Protein AF-A0A936KJ93-F1 (afdb_monomer)

Sequence (185 aa):
MNHRLAGTGRKRCAAARDWCAGGALAALLAIAGAGPALAAALDDKARESGCIGKPEVSNGMYRCQTKSGTAFFNVPGTVPVAPSARSNGKAAASTPTPAGFPRIDTATQKGRDDVRRKVLGDELASEEKLLVEARAAYADGAPSPLPEERADAEKYRQRIARLRQAVGLHEKNVEALKKEIASIR

Mean predicted aligned error: 20.03 Å

Solvent-accessible surface area (backbone atoms only — not comparable to full-atom values): 11946 Å² total; per-residue (Å²): 133,91,86,87,85,87,84,85,80,90,79,88,89,74,88,82,84,90,88,84,88,85,86,83,89,78,94,72,93,73,82,80,72,91,76,70,74,71,65,55,50,50,58,54,51,37,54,76,65,46,36,79,53,83,68,40,60,50,96,69,29,36,33,29,48,32,97,90,44,82,44,76,52,84,50,92,97,60,79,54,74,57,90,70,79,88,71,82,93,67,82,85,71,77,78,75,75,63,95,83,63,86,78,82,53,72,66,62,52,44,54,51,42,52,50,51,45,49,53,49,47,56,50,37,57,50,36,51,50,53,29,52,52,32,44,60,65,24,42,92,79,65,54,81,73,51,84,82,28,70,86,31,68,65,60,40,52,52,50,53,53,50,34,53,49,48,29,58,48,30,52,51,49,40,53,49,45,54,51,55,52,70,67,63,115

Foldseek 3Di:
DDDDDDDDDDDDDDDDDDDDDDDDDDDDDDPPDDDDPPVVQQVVVCVVQQAPDRWADDPQWTWGAHPVGIDTHDGPPDGRDHPDPDDDDDPDDPDDDPPPDDDDDPVVLVVVLVVVLVVLVVVLVVLVVQLVVLCVCCVVVDDDDDPVCVVPVVVVVVSSVVSVVSNVVSVVSNVVSVVVSVPRD

Secondary structure (DSSP, 8-state):
------------------------------------HHHHHHHHHHHHTT-SS--EEETTEEEEEETTEEEEE--TT---------------PPPPPPTTSPPPPHHHHHHHHHHHHHHHHHHHHHHHHHHHHHHHHHGGG-PPPPGGGTT-HHHHHHHHHHHHHHHHHHHHHHHHHHHHHHH--

Radius of gyration: 33.07 Å; Cα contacts (8 Å, |Δi|>4): 107; chains: 1; bounding box: 89×63×73 Å

Nearest PDB structures (foldseek):
  7tk0-assembly1_8  TM=5.878E-01  e=6.527E+00  Saccharomyces cerevisiae
  6qpq-assembly2_C  TM=4.428E-01  e=3.067E+00  Thermochaetoides thermophila DSM 1495
  6yvd-assembly1_D  TM=4.385E-01  e=3.478E+00  Saccharomyces cerevisiae S288C
  7tk3-assembly1_0  TM=5.652E-01  e=9.521E+00  Saccharomyces cerevisiae

Structure (mmCIF, N/CA/C/O backbone):
data_AF-A0A936KJ93-F1
#
_entry.id   AF-A0A936KJ93-F1
#
loop_
_atom_site.group_PDB
_atom_site.id
_atom_site.type_symbol
_atom_site.label_atom_id
_atom_site.label_alt_id
_atom_site.label_comp_id
_atom_site.label_asym_id
_atom_site.label_entity_id
_atom_site.label_seq_id
_atom_site.pdbx_PDB_ins_code
_atom_site.Cartn_x
_atom_site.Cartn_y
_atom_site.Cartn_z
_atom_site.occupancy
_atom_site.B_iso_or_equiv
_atom_site.auth_seq_id
_atom_site.auth_comp_id
_atom_site.auth_asym_id
_atom_site.auth_atom_id
_atom_site.pdbx_PDB_model_num
ATOM 1 N N . MET A 1 1 ? 64.758 51.765 17.745 1.00 40.53 1 MET A N 1
ATOM 2 C CA . MET A 1 1 ? 64.280 51.044 18.941 1.00 40.53 1 MET A CA 1
ATOM 3 C C . MET A 1 1 ? 62.857 50.549 18.695 1.00 40.53 1 MET A C 1
ATOM 5 O O . MET A 1 1 ? 62.040 51.380 18.341 1.00 40.53 1 MET A O 1
ATOM 9 N N . ASN A 1 2 ? 62.633 49.234 18.850 1.00 37.28 2 ASN A N 1
ATOM 10 C CA . ASN A 1 2 ? 61.455 48.514 19.394 1.00 37.28 2 ASN A CA 1
ATOM 11 C C . ASN A 1 2 ? 60.024 48.950 18.992 1.00 37.28 2 ASN A C 1
ATOM 13 O O . ASN A 1 2 ? 59.697 50.118 19.088 1.00 37.28 2 ASN A O 1
ATOM 17 N N . HIS A 1 3 ? 59.020 48.101 18.740 1.00 31.20 3 HIS A N 1
ATOM 18 C CA . HIS A 1 3 ? 58.834 46.658 18.500 1.00 31.20 3 HIS A CA 1
ATOM 19 C C . HIS A 1 3 ? 57.308 46.433 18.283 1.00 31.20 3 HIS A C 1
ATOM 21 O O . HIS A 1 3 ? 56.511 47.222 18.782 1.00 31.20 3 HIS A O 1
ATOM 27 N N . ARG A 1 4 ? 56.949 45.267 17.708 1.00 42.06 4 ARG A N 1
ATOM 28 C CA . ARG A 1 4 ? 55.656 44.514 17.714 1.00 42.06 4 ARG A CA 1
ATOM 29 C C . ARG A 1 4 ? 54.837 44.594 16.416 1.00 42.06 4 ARG A C 1
ATOM 31 O O . ARG A 1 4 ? 54.239 45.614 16.119 1.00 42.06 4 A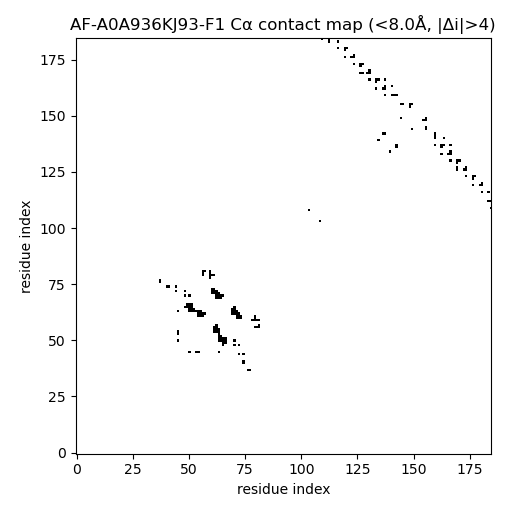RG A O 1
ATOM 38 N N . LEU A 1 5 ? 54.937 43.604 15.522 1.00 40.56 5 LEU A N 1
ATOM 39 C CA . LEU A 1 5 ? 54.487 42.187 15.558 1.00 40.56 5 LEU A CA 1
ATOM 40 C C . LEU A 1 5 ? 53.013 42.018 15.155 1.00 40.56 5 LEU A C 1
ATOM 42 O O . LEU A 1 5 ? 52.113 42.009 15.989 1.00 40.56 5 LEU A O 1
ATOM 46 N N . ALA A 1 6 ? 52.830 41.813 13.849 1.00 41.72 6 ALA A N 1
ATOM 47 C CA . ALA A 1 6 ? 51.727 41.076 13.247 1.00 41.72 6 ALA A CA 1
ATOM 48 C C . ALA A 1 6 ? 51.981 39.562 13.383 1.00 41.72 6 ALA A C 1
ATOM 50 O O . ALA A 1 6 ? 53.131 39.121 13.354 1.00 41.72 6 ALA A O 1
ATOM 51 N N . GLY A 1 7 ? 50.921 38.762 13.503 1.00 37.12 7 GLY A N 1
ATOM 52 C CA . GLY A 1 7 ? 51.048 37.312 13.650 1.00 37.12 7 GLY A CA 1
ATOM 53 C C . GLY A 1 7 ? 49.748 36.557 13.403 1.00 37.12 7 GLY A C 1
ATOM 54 O O . GLY A 1 7 ? 49.155 36.008 14.322 1.00 37.12 7 GLY A O 1
ATOM 55 N N . THR A 1 8 ? 49.312 36.514 12.146 1.00 40.69 8 THR A N 1
ATOM 56 C CA . THR A 1 8 ? 48.452 35.453 11.602 1.00 40.69 8 THR A CA 1
ATOM 57 C C . THR A 1 8 ? 49.278 34.182 11.391 1.00 40.69 8 THR A C 1
ATOM 59 O O . THR A 1 8 ? 50.370 34.276 10.835 1.00 40.69 8 THR A O 1
ATOM 62 N N . GLY A 1 9 ? 48.755 32.989 11.697 1.00 37.41 9 GLY A N 1
ATOM 63 C CA . GLY A 1 9 ? 49.374 31.766 11.168 1.00 37.41 9 GLY A CA 1
ATOM 64 C C . GLY A 1 9 ? 49.005 30.456 11.852 1.00 37.41 9 GLY A C 1
ATOM 65 O O . GLY A 1 9 ? 49.639 30.044 12.812 1.00 37.41 9 GLY A O 1
ATOM 66 N N . ARG A 1 10 ? 48.034 29.749 11.266 1.00 44.41 10 ARG A N 1
ATOM 67 C CA . ARG A 1 10 ? 47.863 28.291 11.387 1.00 44.41 10 ARG A CA 1
ATOM 68 C C . ARG A 1 10 ? 49.152 27.553 10.996 1.00 44.41 10 ARG A C 1
ATOM 70 O O . ARG A 1 10 ? 49.736 27.921 9.982 1.00 44.41 10 ARG A O 1
ATOM 77 N N . LYS A 1 11 ? 49.469 26.447 11.684 1.00 39.44 11 LYS A N 1
ATOM 78 C CA . LYS A 1 11 ? 50.037 25.169 11.168 1.00 39.44 11 LYS A CA 1
ATOM 79 C C . LYS A 1 11 ? 50.215 24.227 12.373 1.00 39.44 11 LYS A C 1
ATOM 81 O O . LYS A 1 11 ? 50.854 24.591 13.344 1.00 39.44 11 LYS A O 1
ATOM 86 N N . ARG A 1 12 ? 49.432 23.146 12.463 1.00 41.03 12 ARG A N 1
ATOM 87 C CA . ARG A 1 12 ? 49.813 21.783 12.036 1.00 41.03 12 ARG A CA 1
ATOM 88 C C . ARG A 1 12 ? 51.148 21.338 12.648 1.00 41.03 12 ARG A C 1
ATOM 90 O O . ARG A 1 12 ? 52.188 21.602 12.059 1.00 41.03 12 ARG A O 1
ATOM 97 N N . CYS A 1 13 ? 51.088 20.599 13.755 1.00 36.19 13 CYS A N 1
ATOM 98 C CA . CYS A 1 13 ? 52.173 19.710 14.163 1.00 36.19 13 CYS A CA 1
ATOM 99 C C . CYS A 1 13 ? 51.824 18.290 13.713 1.00 36.19 13 CYS A C 1
ATOM 101 O O . CYS A 1 13 ? 50.832 17.711 14.149 1.00 36.19 13 CYS A O 1
ATOM 103 N N . ALA A 1 14 ? 52.637 17.779 12.799 1.00 39.94 14 ALA A N 1
ATOM 104 C CA . ALA A 1 14 ? 52.762 16.377 12.451 1.00 39.94 14 ALA A CA 1
ATOM 105 C C . ALA A 1 14 ? 54.181 15.941 12.833 1.00 39.94 14 ALA A C 1
ATOM 107 O O . ALA A 1 14 ? 55.096 16.743 12.653 1.00 39.94 14 ALA A O 1
ATOM 108 N N . ALA A 1 15 ? 54.321 14.669 13.236 1.00 40.50 15 ALA A N 1
ATOM 109 C CA . ALA A 1 15 ? 55.573 13.899 13.309 1.00 40.50 15 ALA A CA 1
ATOM 110 C C . ALA A 1 15 ? 56.592 14.388 14.373 1.00 40.50 15 ALA A C 1
ATOM 112 O O . ALA A 1 15 ? 56.688 15.570 14.652 1.00 40.50 15 ALA A O 1
ATOM 113 N N . ALA A 1 16 ? 57.439 13.588 15.011 1.00 41.28 16 ALA A N 1
ATOM 114 C CA . ALA A 1 16 ? 57.683 12.154 15.078 1.00 41.28 16 ALA A CA 1
ATOM 115 C C . ALA A 1 16 ? 58.859 11.955 16.072 1.00 41.28 16 ALA A C 1
ATOM 117 O O . ALA A 1 16 ? 59.729 12.817 16.140 1.00 41.28 16 ALA A O 1
ATOM 118 N N . ARG A 1 17 ? 58.911 10.775 16.710 1.00 46.91 17 ARG A N 1
ATOM 119 C CA . ARG A 1 17 ? 60.116 9.982 17.054 1.00 46.91 17 ARG A CA 1
ATOM 120 C C . ARG A 1 17 ? 60.990 10.305 18.285 1.00 46.91 17 ARG A C 1
ATOM 122 O O . ARG A 1 17 ? 61.649 11.329 18.371 1.00 46.91 17 ARG A O 1
ATOM 129 N N . ASP A 1 18 ? 61.050 9.257 19.116 1.00 38.03 18 ASP A N 1
ATOM 130 C CA . ASP A 1 18 ? 62.227 8.568 19.671 1.00 38.03 18 ASP A CA 1
ATOM 131 C C . ASP A 1 18 ? 63.101 9.251 20.739 1.00 38.03 18 ASP A C 1
ATOM 133 O 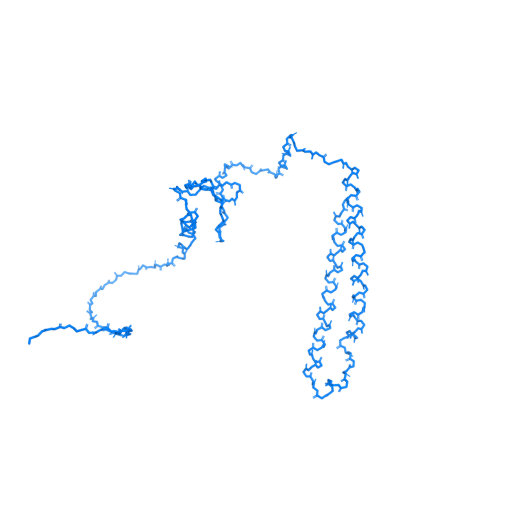O . ASP A 1 18 ? 63.952 10.081 20.436 1.00 38.03 18 ASP A O 1
ATOM 137 N N . TRP A 1 19 ? 63.025 8.718 21.971 1.00 35.31 19 TRP A N 1
ATOM 138 C CA . TRP A 1 19 ? 64.216 8.462 22.790 1.00 35.31 19 TRP A CA 1
ATOM 139 C C . TRP A 1 19 ? 64.045 7.275 23.750 1.00 35.31 19 TRP A C 1
ATOM 141 O O . TRP A 1 19 ? 62.937 6.881 24.106 1.00 35.31 19 TRP A O 1
ATOM 151 N N . CYS A 1 20 ? 65.183 6.659 24.062 1.00 34.75 20 CYS A N 1
ATOM 152 C CA . CYS A 1 20 ? 65.362 5.261 24.437 1.00 34.75 20 CYS A CA 1
ATOM 153 C C . CYS A 1 20 ? 65.232 4.939 25.938 1.00 34.75 20 CYS A C 1
ATOM 155 O O . CYS A 1 20 ? 65.452 5.786 26.795 1.00 34.75 20 CYS A O 1
ATOM 157 N N . ALA A 1 21 ? 65.113 3.623 26.165 1.00 38.66 21 ALA A N 1
ATOM 158 C CA . ALA A 1 21 ? 65.728 2.821 27.231 1.00 38.66 21 ALA A CA 1
ATOM 159 C C . ALA A 1 21 ? 64.982 2.628 28.567 1.00 38.66 21 ALA A C 1
ATOM 161 O O . ALA A 1 21 ? 64.875 3.529 29.388 1.00 38.66 21 ALA A O 1
ATOM 162 N N . GLY A 1 22 ? 64.660 1.353 28.835 1.00 32.09 22 GLY A N 1
ATOM 163 C CA . GLY A 1 22 ? 64.897 0.749 30.149 1.00 32.09 22 GLY A CA 1
ATOM 164 C C . GLY A 1 22 ? 63.705 0.066 30.827 1.00 32.09 22 GLY A C 1
ATOM 165 O O . GLY A 1 22 ? 62.956 0.717 31.537 1.00 32.09 22 GLY A O 1
ATOM 166 N N . GLY A 1 23 ? 63.644 -1.268 30.735 1.00 32.97 23 GLY A N 1
ATOM 167 C CA . GLY A 1 23 ? 63.361 -2.102 31.914 1.00 32.97 23 GLY A CA 1
ATOM 168 C C . GLY A 1 23 ? 61.935 -2.620 32.166 1.00 32.97 23 GLY A C 1
ATOM 169 O O . GLY A 1 23 ? 61.064 -1.889 32.606 1.00 32.97 23 GLY A O 1
ATOM 170 N N . ALA A 1 24 ? 61.818 -3.949 32.047 1.00 38.53 24 ALA A N 1
ATOM 171 C CA . ALA A 1 24 ? 61.080 -4.884 32.913 1.00 38.53 24 ALA A CA 1
ATOM 172 C C . ALA A 1 24 ? 59.528 -4.946 32.922 1.00 38.53 24 ALA A C 1
ATOM 174 O O . ALA A 1 24 ? 58.825 -4.044 33.352 1.00 38.53 24 ALA A O 1
ATOM 175 N N . LEU A 1 25 ? 59.057 -6.138 32.518 1.00 43.56 25 LEU A N 1
ATOM 176 C CA . LEU A 1 25 ? 57.851 -6.896 32.895 1.00 43.56 25 LEU A CA 1
ATOM 177 C C . LEU A 1 25 ? 56.688 -6.175 33.610 1.00 43.56 25 LEU A C 1
ATOM 179 O O . LEU A 1 25 ? 56.768 -5.899 34.801 1.00 43.56 25 LEU A O 1
ATOM 183 N N . ALA A 1 26 ? 55.521 -6.165 32.956 1.00 42.34 26 ALA A N 1
ATOM 184 C CA . ALA A 1 26 ? 54.287 -6.740 33.511 1.00 42.34 26 ALA A CA 1
ATOM 185 C C . ALA A 1 26 ? 53.232 -6.885 32.403 1.00 42.34 26 ALA A C 1
ATOM 187 O O . ALA A 1 26 ? 52.787 -5.904 31.810 1.00 42.34 26 ALA A O 1
ATOM 188 N N . ALA A 1 27 ? 52.819 -8.122 32.127 1.00 47.12 27 ALA A N 1
ATOM 189 C CA . ALA A 1 27 ? 51.621 -8.396 31.352 1.00 47.12 27 ALA A CA 1
ATOM 190 C C . ALA A 1 27 ? 50.393 -8.076 32.215 1.00 47.12 27 ALA A C 1
ATOM 192 O O . ALA A 1 27 ? 50.153 -8.739 33.221 1.00 47.12 27 ALA A O 1
ATOM 193 N N . LEU A 1 28 ? 49.609 -7.081 31.807 1.00 43.50 28 LEU A N 1
ATOM 194 C CA . LEU A 1 28 ? 48.248 -6.861 32.285 1.00 43.50 28 LEU A CA 1
ATOM 195 C C . LEU A 1 28 ? 47.378 -6.541 31.070 1.00 43.50 28 LEU A C 1
ATOM 197 O O . LEU A 1 28 ? 47.513 -5.494 30.439 1.00 43.50 28 LEU A O 1
ATOM 201 N N . LEU A 1 29 ? 46.504 -7.493 30.734 1.00 50.53 29 LEU A N 1
ATOM 202 C CA . LEU A 1 29 ? 45.365 -7.283 29.850 1.00 50.53 29 LEU A CA 1
ATOM 203 C C . LEU A 1 29 ? 44.556 -6.088 30.372 1.00 50.53 29 LEU A C 1
ATOM 205 O O . LEU A 1 29 ? 43.900 -6.191 31.406 1.00 50.53 29 LEU A O 1
ATOM 209 N N . ALA A 1 30 ? 44.541 -4.990 29.624 1.00 43.62 30 ALA A N 1
ATOM 210 C CA . ALA A 1 30 ? 43.512 -3.971 29.748 1.00 43.62 30 ALA A CA 1
ATOM 211 C C . ALA A 1 30 ? 42.617 -4.056 28.510 1.00 43.62 30 ALA A C 1
ATOM 213 O O . ALA A 1 30 ? 42.884 -3.450 27.473 1.00 43.62 30 ALA A O 1
ATOM 214 N N . ILE A 1 31 ? 41.546 -4.843 28.626 1.00 48.59 31 ILE A N 1
ATOM 215 C CA . ILE A 1 31 ? 40.361 -4.687 27.784 1.00 48.59 31 ILE A CA 1
ATOM 216 C C . ILE A 1 31 ? 39.803 -3.307 28.141 1.00 48.59 31 ILE A C 1
ATOM 218 O O . ILE A 1 31 ? 39.153 -3.143 29.173 1.00 48.59 31 ILE A O 1
ATOM 222 N N . ALA A 1 32 ? 40.118 -2.292 27.336 1.00 48.31 32 ALA A N 1
ATOM 223 C CA . ALA A 1 32 ? 39.484 -0.989 27.451 1.00 48.31 32 ALA A CA 1
ATOM 224 C C . ALA A 1 32 ? 38.017 -1.152 27.039 1.00 48.31 32 ALA A C 1
ATOM 226 O O . ALA A 1 32 ? 37.681 -1.222 25.856 1.00 48.31 32 ALA A O 1
ATOM 227 N N . GLY A 1 33 ? 37.163 -1.301 28.050 1.00 41.81 33 GLY A N 1
ATOM 228 C CA . GLY A 1 33 ? 35.722 -1.350 27.900 1.00 41.81 33 GLY A CA 1
ATOM 229 C C . GLY A 1 33 ? 35.197 -0.113 27.178 1.00 41.81 33 GLY A C 1
ATOM 230 O O . GLY A 1 33 ? 35.616 1.017 27.428 1.00 41.81 33 GLY A O 1
ATOM 231 N N . ALA A 1 34 ? 34.245 -0.344 26.282 1.00 52.62 34 ALA A N 1
ATOM 232 C CA . ALA A 1 34 ? 33.367 0.692 25.778 1.00 52.62 34 ALA A CA 1
ATOM 233 C C . ALA A 1 34 ? 32.456 1.189 26.919 1.00 52.62 34 ALA A C 1
ATOM 235 O O . ALA A 1 34 ? 31.737 0.400 27.528 1.00 52.62 34 ALA A O 1
ATOM 236 N N . GLY A 1 35 ? 32.470 2.498 27.180 1.00 51.06 35 GLY A N 1
ATOM 237 C CA . GLY A 1 35 ? 31.506 3.192 28.046 1.00 51.06 35 GLY A CA 1
ATOM 238 C C . GLY A 1 35 ? 32.162 4.313 28.853 1.00 51.06 35 GLY A C 1
ATOM 239 O O . GLY A 1 35 ? 32.920 4.020 29.774 1.00 51.06 35 GLY A O 1
ATOM 240 N N . PRO A 1 36 ? 31.894 5.592 28.511 1.00 49.00 36 PRO A N 1
ATOM 241 C CA . PRO A 1 36 ? 30.784 6.284 29.175 1.00 49.00 36 PRO A CA 1
ATOM 242 C C . PRO A 1 36 ? 30.073 7.324 28.276 1.00 49.00 36 PRO A C 1
ATOM 244 O O . PRO A 1 36 ? 29.822 8.447 28.700 1.00 49.00 36 PRO A O 1
ATOM 247 N N . ALA A 1 37 ? 29.737 7.000 27.024 1.00 51.81 37 ALA A N 1
ATOM 248 C CA . ALA A 1 37 ? 29.070 7.974 26.143 1.00 51.81 37 ALA A CA 1
ATOM 249 C C . ALA A 1 37 ? 27.608 8.289 26.544 1.00 51.81 37 ALA A C 1
ATOM 251 O O . ALA A 1 37 ? 27.087 9.343 26.196 1.00 51.81 37 ALA A O 1
ATOM 252 N N . LEU A 1 38 ? 26.940 7.402 27.291 1.00 54.00 38 LEU A N 1
ATOM 253 C CA . LEU A 1 38 ? 25.513 7.547 27.624 1.00 54.00 38 LEU A CA 1
ATOM 254 C C . LEU A 1 38 ? 25.230 8.381 28.885 1.00 54.00 38 LEU A C 1
ATOM 256 O O . LEU A 1 38 ? 24.171 8.993 28.966 1.00 54.00 38 LEU A O 1
ATOM 260 N N . ALA A 1 39 ? 26.150 8.441 29.856 1.00 52.72 39 ALA A N 1
ATOM 261 C CA . ALA A 1 39 ? 25.939 9.224 31.080 1.00 52.72 39 ALA A CA 1
ATOM 262 C C . ALA A 1 39 ? 26.128 10.732 30.839 1.00 52.72 39 ALA A C 1
ATOM 264 O O . ALA A 1 39 ? 25.311 11.530 31.290 1.00 52.72 39 ALA A O 1
ATOM 265 N N . ALA A 1 40 ? 27.141 11.113 30.051 1.00 60.28 40 ALA A N 1
ATOM 266 C CA . ALA A 1 40 ? 27.412 12.512 29.711 1.00 60.28 40 ALA A CA 1
ATOM 267 C C . ALA A 1 40 ? 26.250 13.176 28.944 1.00 60.28 40 ALA A C 1
ATOM 269 O O . ALA A 1 40 ? 25.933 14.340 29.176 1.00 60.28 40 ALA A O 1
ATOM 270 N N . ALA A 1 41 ? 25.545 12.411 28.102 1.00 70.75 41 ALA A N 1
ATOM 271 C CA . ALA A 1 41 ? 24.437 12.918 27.293 1.00 70.75 41 ALA A CA 1
ATOM 272 C C . ALA A 1 41 ? 23.248 13.444 2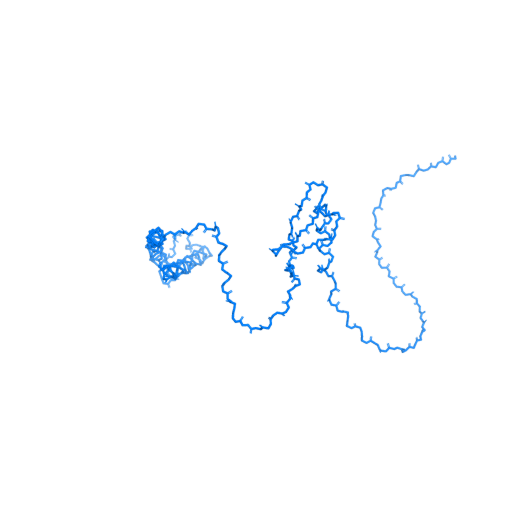8.123 1.00 70.75 41 ALA A C 1
ATOM 274 O O . ALA A 1 41 ? 22.546 14.354 27.678 1.00 70.75 41 ALA A O 1
ATOM 275 N N . LEU A 1 42 ? 23.016 12.898 29.324 1.00 76.75 42 LEU A N 1
ATOM 276 C CA . LEU A 1 42 ? 21.939 13.349 30.207 1.00 76.75 42 LEU A CA 1
ATOM 277 C C . LEU A 1 42 ? 22.273 14.684 30.877 1.00 76.75 42 LEU A C 1
ATOM 279 O O . LEU A 1 42 ? 21.438 15.589 30.890 1.00 76.75 42 LEU A O 1
ATOM 283 N N . ASP A 1 43 ? 23.487 14.812 31.412 1.00 76.75 43 ASP A N 1
ATOM 284 C CA . ASP A 1 43 ? 23.944 16.038 32.068 1.00 76.75 43 ASP A CA 1
ATOM 285 C C . ASP A 1 43 ? 24.034 17.210 31.076 1.00 76.75 43 ASP A C 1
ATOM 287 O O . ASP A 1 43 ? 23.621 18.329 31.397 1.00 76.75 43 ASP A O 1
ATOM 291 N N . ASP A 1 44 ? 24.495 16.954 29.848 1.00 81.06 44 ASP A N 1
ATOM 292 C CA . ASP A 1 44 ? 24.557 17.966 28.789 1.00 81.06 44 ASP A CA 1
ATOM 293 C C . ASP A 1 44 ? 23.156 18.446 28.381 1.00 81.06 44 ASP A C 1
ATOM 295 O O . ASP A 1 44 ? 22.906 19.654 28.302 1.00 81.06 44 ASP A O 1
ATOM 299 N N . LYS A 1 45 ? 22.199 17.522 28.213 1.00 80.88 45 LYS A N 1
ATOM 300 C CA . LYS A 1 45 ? 20.810 17.884 27.895 1.00 80.88 45 LYS A CA 1
ATOM 301 C C . LYS A 1 45 ? 20.085 18.581 29.039 1.00 80.88 45 LYS A C 1
ATOM 303 O O . LYS A 1 45 ? 19.270 19.471 28.785 1.00 80.88 45 LYS A O 1
ATOM 308 N N . ALA A 1 46 ? 20.404 18.248 30.286 1.00 82.25 46 ALA A N 1
ATOM 309 C CA . ALA A 1 46 ? 19.867 18.949 31.446 1.00 82.25 46 ALA A CA 1
ATOM 310 C C . ALA A 1 46 ? 20.344 20.414 31.495 1.00 82.25 46 ALA A C 1
ATOM 312 O O . ALA A 1 46 ? 19.558 21.319 31.775 1.00 82.25 46 ALA A O 1
ATOM 313 N N . ARG A 1 47 ? 21.615 20.674 31.167 1.00 80.88 47 ARG A N 1
ATOM 314 C CA . ARG A 1 47 ? 22.163 22.040 31.105 1.00 80.88 47 ARG A CA 1
ATOM 315 C C . ARG A 1 47 ? 21.550 22.868 29.981 1.00 80.88 47 ARG A C 1
ATOM 317 O O . ARG A 1 47 ? 21.173 24.010 30.223 1.00 80.88 47 ARG A O 1
ATOM 324 N N . GLU A 1 48 ? 21.407 22.292 28.787 1.00 82.19 48 GLU A N 1
ATOM 325 C CA . GLU A 1 48 ? 20.730 22.940 27.652 1.00 82.19 48 GLU A CA 1
ATOM 326 C C . GLU A 1 48 ? 19.270 23.278 27.987 1.00 82.19 48 GLU A C 1
ATOM 328 O O . GLU A 1 48 ? 18.785 24.359 27.664 1.00 82.19 48 GLU A O 1
ATOM 333 N N . SER A 1 49 ? 18.600 22.392 28.729 1.00 77.88 49 SER A N 1
ATOM 334 C CA . SER A 1 49 ? 17.229 22.596 29.211 1.00 77.88 49 SER A CA 1
ATOM 335 C C . SER A 1 49 ? 17.127 23.596 30.375 1.00 77.88 49 SER A C 1
ATOM 337 O O . SER A 1 49 ? 16.031 23.849 30.872 1.00 77.88 49 SER A O 1
ATOM 339 N N . GLY A 1 50 ? 18.244 24.172 30.838 1.00 84.12 50 GLY A N 1
ATOM 340 C CA . GLY A 1 50 ? 18.263 25.163 31.915 1.00 84.12 50 GLY A CA 1
ATOM 341 C C . GLY A 1 50 ? 17.939 24.593 33.300 1.00 84.12 50 GLY A C 1
ATOM 342 O O . GLY A 1 50 ? 17.446 25.325 34.165 1.00 84.12 50 GLY A O 1
ATOM 343 N N . CYS A 1 51 ? 18.187 23.297 33.515 1.00 87.75 51 CYS A N 1
ATOM 344 C CA . CYS A 1 51 ? 17.943 22.635 34.791 1.00 87.75 51 CYS A CA 1
ATOM 345 C C . CYS A 1 51 ? 18.852 23.204 35.896 1.00 87.75 51 CYS A C 1
ATOM 347 O O . CYS A 1 51 ? 20.070 23.273 35.747 1.00 87.75 51 CYS A O 1
ATOM 349 N N . ILE A 1 52 ? 18.262 23.572 37.035 1.00 84.81 52 ILE A N 1
ATOM 350 C CA . ILE A 1 52 ? 18.974 24.049 38.237 1.00 84.81 52 ILE A CA 1
ATOM 351 C C . ILE A 1 52 ? 19.436 22.867 39.110 1.00 84.81 52 ILE A C 1
ATOM 353 O O . ILE A 1 52 ? 20.370 22.993 39.897 1.00 84.81 52 ILE A O 1
ATOM 357 N N . GLY A 1 53 ? 18.794 21.707 38.963 1.00 81.69 53 GLY A N 1
ATOM 358 C CA . GLY A 1 53 ? 19.087 20.491 39.719 1.00 81.69 53 GLY A CA 1
ATOM 359 C C . GLY A 1 53 ? 19.200 19.257 38.829 1.00 81.69 53 GLY A C 1
ATOM 360 O O . GLY A 1 53 ? 18.983 19.321 37.618 1.00 81.69 53 GLY A O 1
ATOM 361 N N . LYS A 1 54 ? 19.528 18.120 39.451 1.00 83.88 54 LYS A N 1
ATOM 362 C CA . LYS A 1 54 ? 19.617 16.829 38.759 1.00 83.88 54 LYS A CA 1
ATOM 363 C C . LYS A 1 54 ? 18.246 16.442 38.178 1.00 83.88 54 LYS A C 1
ATOM 365 O O . LYS A 1 54 ? 17.254 16.552 38.900 1.00 83.88 54 LYS A O 1
ATOM 370 N N . PRO A 1 55 ? 18.175 16.000 36.910 1.00 85.06 55 PRO A N 1
ATOM 371 C CA . PRO A 1 55 ? 16.923 15.566 36.306 1.00 85.06 55 PRO A CA 1
ATOM 372 C C . PRO A 1 55 ? 16.417 14.265 36.947 1.00 85.06 55 PRO A C 1
ATOM 374 O O . PRO A 1 55 ? 17.184 13.328 37.163 1.00 85.06 55 PRO A O 1
ATOM 377 N N . GLU A 1 56 ? 15.117 14.204 37.221 1.00 86.44 56 GLU A N 1
ATOM 378 C CA . GLU A 1 56 ? 14.417 13.038 37.768 1.00 86.44 56 GLU A CA 1
ATOM 379 C C . GLU A 1 56 ? 13.551 12.383 36.687 1.00 86.44 56 GLU A C 1
ATOM 381 O O . GLU A 1 56 ? 13.035 13.054 35.798 1.00 86.44 56 GLU A O 1
ATOM 386 N N . VAL A 1 57 ? 13.361 11.067 36.751 1.00 86.69 57 VAL A N 1
ATOM 387 C CA . VAL A 1 57 ? 12.460 10.364 35.833 1.00 86.69 57 VAL A CA 1
ATOM 3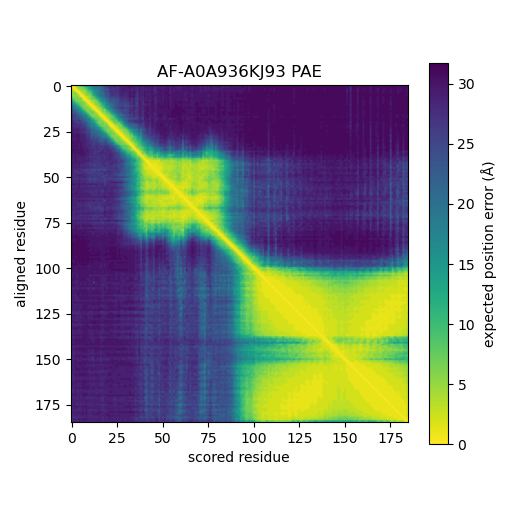88 C C . VAL A 1 57 ? 11.008 10.520 36.288 1.00 86.69 57 VAL A C 1
ATOM 390 O O . VAL A 1 57 ? 10.640 10.069 37.368 1.00 86.69 57 VAL A O 1
ATOM 393 N N . SER A 1 58 ? 10.156 11.089 35.436 1.00 82.25 58 SER A N 1
ATOM 394 C CA . SER A 1 58 ? 8.714 11.215 35.660 1.00 82.25 58 SER A CA 1
ATOM 395 C C . SER A 1 58 ? 7.955 10.791 34.404 1.00 82.25 58 SER A C 1
ATOM 397 O O . SER A 1 58 ? 8.180 11.334 33.327 1.00 82.25 58 SER A O 1
ATOM 399 N N . ASN A 1 59 ? 7.070 9.796 34.527 1.00 79.12 59 ASN A N 1
ATOM 400 C CA . ASN A 1 59 ? 6.257 9.264 33.422 1.00 79.12 59 ASN A CA 1
ATOM 401 C C . ASN A 1 59 ? 7.055 8.917 32.145 1.00 79.12 59 ASN A C 1
ATOM 403 O O . ASN A 1 59 ? 6.599 9.174 31.034 1.00 79.12 59 ASN A O 1
ATOM 407 N N . GLY A 1 60 ? 8.255 8.343 32.291 1.00 81.12 60 GLY A N 1
ATOM 408 C CA . GLY A 1 60 ? 9.089 7.948 31.146 1.00 81.12 60 GLY A CA 1
ATOM 409 C C . GLY A 1 60 ? 9.787 9.112 30.431 1.00 81.12 60 GLY A C 1
ATOM 410 O O . GLY A 1 60 ? 10.298 8.926 29.330 1.00 81.12 60 GLY A O 1
ATOM 411 N N . MET A 1 61 ? 9.842 10.290 31.057 1.00 82.94 61 MET A N 1
ATOM 412 C CA . MET A 1 61 ? 10.574 11.469 30.593 1.00 82.94 61 MET A CA 1
ATOM 413 C C . MET A 1 61 ? 11.463 12.019 31.713 1.00 82.94 61 MET A C 1
ATOM 415 O O . MET A 1 61 ? 11.142 11.853 32.891 1.00 82.94 61 MET A O 1
ATOM 419 N N . TYR A 1 62 ? 12.564 12.696 31.383 1.00 87.69 62 TYR A N 1
ATOM 420 C CA . TYR A 1 62 ? 13.317 13.435 32.396 1.00 87.69 62 TYR A CA 1
ATOM 421 C C . TYR A 1 62 ? 12.598 14.742 32.720 1.00 87.69 62 TYR A C 1
ATOM 423 O O . TYR A 1 62 ? 12.180 15.466 31.821 1.00 87.69 62 TYR A O 1
ATOM 431 N N . ARG A 1 63 ? 12.460 15.044 34.008 1.00 89.44 63 ARG A N 1
ATOM 432 C CA . ARG A 1 63 ? 11.857 16.254 34.559 1.00 89.44 63 ARG A CA 1
ATOM 433 C C . ARG A 1 63 ? 12.890 16.989 35.404 1.00 89.44 63 ARG A C 1
ATOM 435 O O . ARG A 1 63 ? 13.565 16.377 36.226 1.00 89.44 63 ARG A O 1
ATOM 442 N N . CYS A 1 64 ? 12.982 18.306 35.260 1.00 90.19 64 CYS A N 1
ATOM 443 C CA . CYS A 1 64 ? 13.833 19.132 36.116 1.00 90.19 64 CYS A CA 1
ATOM 444 C C . CYS A 1 64 ? 13.213 20.510 36.399 1.00 90.19 64 CYS A C 1
ATOM 446 O O . CYS A 1 64 ? 12.328 20.975 35.678 1.00 90.19 64 CYS A O 1
ATOM 448 N N . GLN A 1 65 ? 13.682 21.174 37.458 1.00 91.06 65 GLN A N 1
ATOM 449 C CA . GLN A 1 65 ? 13.298 22.549 37.785 1.00 91.06 65 GLN A CA 1
ATOM 450 C C . GLN A 1 65 ? 14.207 23.539 37.043 1.00 91.06 65 GLN A C 1
ATOM 452 O O . GLN A 1 65 ? 15.430 23.407 37.086 1.00 91.06 65 GLN A O 1
ATOM 457 N N . THR A 1 66 ? 13.618 24.551 36.417 1.00 87.81 66 THR A N 1
ATOM 458 C CA . THR A 1 66 ? 14.302 25.675 35.759 1.00 87.81 66 THR A CA 1
ATOM 459 C C . THR A 1 66 ? 13.898 26.990 36.430 1.00 87.81 66 THR A C 1
ATOM 461 O O . THR A 1 66 ? 12.974 27.021 37.245 1.00 87.81 66 THR A O 1
ATOM 464 N N . LYS A 1 67 ? 14.545 28.106 36.067 1.00 85.50 67 LYS A N 1
ATOM 465 C CA . LYS A 1 67 ? 14.172 29.443 36.577 1.00 85.50 67 LYS A CA 1
ATOM 466 C C . LYS A 1 67 ? 12.748 29.856 36.181 1.00 85.50 67 LYS A C 1
ATOM 468 O O . LYS A 1 67 ? 12.147 30.671 36.870 1.00 85.50 67 LYS A O 1
ATOM 473 N N . SER A 1 68 ? 12.223 29.281 35.099 1.00 80.81 68 SER A N 1
ATOM 474 C CA . SER A 1 68 ? 10.925 29.632 34.514 1.00 80.81 68 SER A CA 1
ATOM 475 C C . SER A 1 68 ? 9.818 28.616 34.826 1.00 80.81 68 SER A C 1
ATOM 477 O O . SER A 1 68 ? 8.691 28.799 34.379 1.00 80.81 68 SER A O 1
ATOM 479 N N . GLY A 1 69 ? 10.113 27.541 35.569 1.00 84.88 69 GLY A N 1
ATOM 480 C CA . GLY A 1 69 ? 9.152 26.476 35.879 1.00 84.88 69 GLY A CA 1
ATOM 481 C C . GLY A 1 69 ? 9.725 25.067 35.714 1.00 84.88 69 GLY A C 1
ATOM 482 O O . GLY A 1 69 ? 10.936 24.865 35.768 1.00 84.88 69 GLY A O 1
ATOM 483 N N . THR A 1 70 ? 8.857 24.072 35.533 1.00 88.44 70 THR A N 1
ATOM 484 C CA . THR A 1 70 ? 9.264 22.666 35.340 1.00 88.44 70 THR A CA 1
ATOM 485 C C . THR A 1 70 ? 9.482 22.372 33.857 1.00 88.44 70 THR A C 1
ATOM 487 O O . THR A 1 70 ? 8.599 22.654 33.052 1.00 88.44 70 THR A O 1
ATOM 490 N N . ALA A 1 71 ? 10.624 21.781 33.501 1.00 85.44 71 ALA A N 1
ATOM 491 C CA . ALA A 1 71 ? 10.936 21.344 32.141 1.00 85.44 71 ALA A CA 1
ATOM 492 C C . ALA A 1 71 ? 10.929 19.814 32.033 1.00 85.44 71 ALA A C 1
ATOM 494 O O . ALA A 1 71 ? 11.307 19.121 32.981 1.00 85.44 71 ALA A O 1
ATOM 495 N N . PHE A 1 72 ? 10.521 19.306 30.867 1.00 88.94 72 PHE A N 1
ATOM 496 C CA . PHE A 1 72 ? 10.523 17.885 30.518 1.00 88.94 72 PHE A CA 1
ATOM 497 C C . PHE A 1 72 ? 11.331 17.668 29.233 1.00 88.94 72 PHE A C 1
ATOM 499 O O . PHE A 1 72 ? 11.149 18.420 28.278 1.00 88.94 72 PHE A O 1
ATOM 506 N N . PHE A 1 73 ? 12.209 16.662 29.192 1.00 85.38 73 PHE A N 1
ATOM 507 C CA . PHE A 1 73 ? 13.068 16.397 28.031 1.00 85.38 73 PHE A CA 1
ATOM 508 C C . PHE A 1 73 ? 13.462 14.921 27.897 1.00 85.38 73 PHE A C 1
ATOM 510 O O . PHE A 1 73 ? 13.529 14.183 28.883 1.00 85.38 73 PHE A O 1
ATOM 517 N N . ASN A 1 74 ? 13.745 14.492 26.664 1.00 87.81 74 ASN A N 1
ATOM 518 C CA . ASN A 1 74 ? 14.219 13.149 26.332 1.00 87.81 74 ASN A CA 1
ATOM 519 C C . ASN A 1 74 ? 15.712 13.159 25.985 1.00 87.81 74 ASN A C 1
ATOM 521 O O . ASN A 1 74 ? 16.249 14.147 25.487 1.00 87.81 74 ASN A O 1
ATOM 525 N N . VAL A 1 75 ? 16.373 12.023 26.198 1.00 80.50 75 VAL A N 1
ATOM 526 C CA . VAL A 1 75 ? 17.755 11.806 25.759 1.00 80.50 75 VAL A CA 1
ATOM 527 C C . VAL A 1 75 ? 17.749 10.658 24.745 1.00 80.50 75 VAL A C 1
ATOM 529 O O . VAL A 1 75 ? 17.334 9.548 25.081 1.00 80.50 75 VAL A O 1
ATOM 532 N N . PRO A 1 76 ? 18.150 10.898 23.483 1.00 76.38 76 PRO A N 1
ATOM 533 C CA . PRO A 1 76 ? 18.232 9.848 22.475 1.00 76.38 76 PRO A CA 1
ATOM 534 C C . PRO A 1 76 ? 19.148 8.710 22.934 1.00 76.38 76 PRO A C 1
ATOM 536 O O . PRO A 1 76 ? 20.261 8.948 23.397 1.00 76.38 76 PRO A O 1
ATOM 539 N N . GLY A 1 77 ? 18.685 7.469 22.797 1.00 70.75 77 GLY A N 1
ATOM 540 C CA . GLY A 1 77 ? 19.453 6.287 23.197 1.00 70.75 77 GLY A CA 1
ATOM 541 C C . GLY A 1 77 ? 19.367 5.928 24.684 1.00 70.75 77 GLY A C 1
ATOM 542 O O . GLY A 1 77 ? 19.936 4.909 25.069 1.00 70.75 77 GLY A O 1
ATOM 543 N N . THR A 1 78 ? 18.628 6.684 25.508 1.00 67.44 78 THR A N 1
ATOM 544 C CA . THR A 1 78 ? 18.274 6.261 26.870 1.00 67.44 78 THR A CA 1
ATOM 545 C C . THR A 1 78 ? 16.764 6.109 27.023 1.00 67.44 78 THR A C 1
ATOM 547 O O . THR A 1 78 ? 15.971 6.885 26.492 1.00 67.44 78 THR A O 1
ATOM 550 N N . VAL A 1 79 ? 16.356 5.084 27.770 1.00 67.88 79 VAL A N 1
ATOM 551 C CA . VAL A 1 79 ? 15.008 4.997 28.332 1.00 67.88 79 VAL A CA 1
ATOM 552 C C . VAL A 1 79 ? 15.126 5.364 29.810 1.00 67.88 79 VAL A C 1
ATOM 554 O O . VAL A 1 79 ? 15.805 4.652 30.551 1.00 67.88 79 VAL A O 1
ATOM 557 N N . PRO A 1 80 ? 14.558 6.492 30.267 1.00 65.75 80 PRO A N 1
ATOM 558 C CA . PRO A 1 80 ? 14.576 6.830 31.681 1.00 65.75 80 PRO A CA 1
ATOM 559 C C . PRO A 1 80 ? 13.736 5.803 32.450 1.00 65.75 80 PRO A C 1
ATOM 561 O O . PRO A 1 80 ? 12.508 5.802 32.389 1.00 65.75 80 PRO A O 1
ATOM 564 N N . VAL A 1 81 ? 14.410 4.893 33.155 1.00 62.44 81 VAL A N 1
ATOM 565 C CA . VAL A 1 81 ? 13.775 3.892 34.017 1.00 62.44 81 VAL A CA 1
ATOM 566 C C . VAL A 1 81 ? 13.664 4.492 35.416 1.00 62.44 81 VAL A C 1
ATOM 568 O O . VAL A 1 81 ? 14.674 4.733 36.074 1.00 62.44 81 VAL A O 1
ATOM 571 N N . ALA A 1 82 ? 12.441 4.762 35.877 1.00 62.44 82 ALA A N 1
ATOM 572 C CA . ALA A 1 82 ? 12.205 5.076 37.285 1.00 62.44 82 ALA A CA 1
ATOM 573 C C . ALA A 1 82 ? 12.585 3.851 38.140 1.00 62.44 82 ALA A C 1
ATOM 575 O O . ALA A 1 82 ? 12.394 2.724 37.670 1.00 62.44 82 ALA A O 1
ATOM 576 N N . PRO A 1 83 ? 13.107 4.009 39.373 1.00 52.69 83 PRO A N 1
ATOM 577 C CA . PRO A 1 83 ? 13.385 2.871 40.240 1.00 52.69 83 PRO A CA 1
ATOM 578 C C . PRO A 1 83 ? 12.079 2.122 40.530 1.00 52.69 83 PRO A C 1
ATOM 580 O O . PRO A 1 83 ? 11.275 2.517 41.370 1.00 52.69 83 PRO A O 1
ATOM 583 N N . SER A 1 84 ? 11.854 1.037 39.790 1.00 51.28 84 SER A N 1
ATOM 584 C CA . SER A 1 84 ? 10.726 0.142 39.993 1.00 51.28 84 SER A CA 1
ATOM 585 C C . SER A 1 84 ? 10.961 -0.601 41.300 1.00 51.28 84 SER A C 1
ATOM 587 O O . SER A 1 84 ? 11.900 -1.395 41.410 1.00 51.28 84 SER A O 1
ATOM 589 N N . ALA A 1 85 ? 10.103 -0.370 42.294 1.00 50.09 85 ALA A N 1
ATOM 590 C CA . ALA A 1 85 ? 9.964 -1.307 43.397 1.00 50.09 85 ALA A CA 1
ATOM 591 C C . ALA A 1 85 ? 9.720 -2.696 42.785 1.00 50.09 85 ALA A C 1
ATOM 593 O O . ALA A 1 85 ? 8.832 -2.873 41.948 1.00 50.09 85 ALA A O 1
ATOM 594 N N . ARG A 1 86 ? 10.580 -3.661 43.119 1.00 50.66 86 ARG A N 1
ATOM 595 C CA . ARG A 1 86 ? 10.489 -5.029 42.607 1.00 50.66 86 ARG A CA 1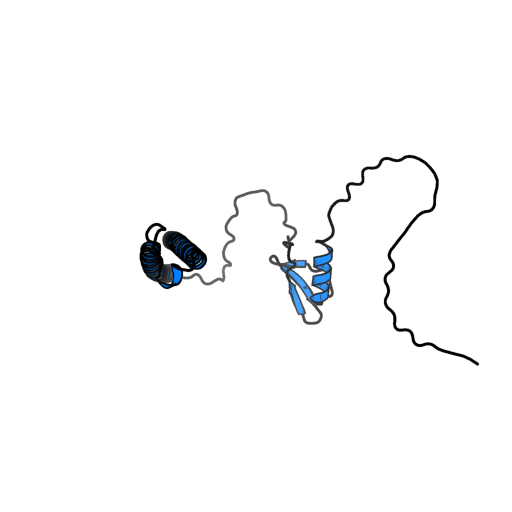
ATOM 596 C C . ARG A 1 86 ? 9.219 -5.662 43.172 1.00 50.66 86 ARG A C 1
ATOM 598 O O . ARG A 1 86 ? 9.184 -5.989 44.354 1.00 50.66 86 ARG A O 1
ATOM 605 N N . SER A 1 87 ? 8.200 -5.866 42.345 1.00 46.81 87 SER A N 1
ATOM 606 C CA . SER A 1 87 ? 7.137 -6.824 42.635 1.00 46.81 87 SER A CA 1
ATOM 607 C C . SER A 1 87 ? 7.292 -8.024 41.703 1.00 46.81 87 SER A C 1
ATOM 609 O O . SER A 1 87 ? 7.363 -7.903 40.482 1.00 46.81 87 SER A O 1
ATOM 611 N N . ASN A 1 88 ? 7.442 -9.191 42.327 1.00 48.03 88 ASN A N 1
ATOM 612 C CA . ASN A 1 88 ? 7.545 -10.490 41.679 1.00 48.03 88 ASN A CA 1
ATOM 613 C C . ASN A 1 88 ? 6.382 -10.721 40.705 1.00 48.03 88 ASN A C 1
ATOM 615 O O . ASN A 1 88 ? 5.244 -10.332 40.970 1.00 48.03 88 ASN A O 1
ATOM 619 N N . GLY A 1 89 ? 6.695 -11.397 39.599 1.00 59.19 89 GLY A N 1
ATOM 620 C CA . GLY A 1 89 ? 5.816 -11.579 38.455 1.00 59.19 89 GLY A CA 1
ATOM 621 C C . GLY A 1 89 ? 4.418 -12.101 38.784 1.00 59.19 89 GLY A C 1
ATOM 622 O O . GLY A 1 89 ? 4.251 -13.143 39.410 1.00 59.19 89 GLY A O 1
ATOM 623 N N . LYS A 1 90 ? 3.429 -11.384 38.252 1.00 51.09 90 LYS A N 1
ATOM 624 C CA . LYS A 1 90 ? 2.121 -11.864 37.799 1.00 51.09 90 LYS A CA 1
ATOM 625 C C . LYS A 1 90 ? 1.776 -11.048 36.554 1.00 51.09 90 LYS A C 1
ATOM 627 O O . LYS A 1 90 ? 2.162 -9.884 36.471 1.00 51.09 90 LYS A O 1
ATOM 632 N N . ALA A 1 91 ? 1.124 -11.687 35.581 1.00 55.53 91 ALA A N 1
ATOM 633 C CA . ALA A 1 91 ? 0.684 -11.078 34.327 1.00 55.53 91 ALA A CA 1
ATOM 634 C C . ALA A 1 91 ? 0.136 -9.664 34.565 1.00 55.53 91 ALA A C 1
ATOM 636 O O . ALA A 1 91 ? -0.619 -9.464 35.517 1.00 55.53 91 ALA A O 1
ATOM 637 N N . ALA A 1 92 ? 0.557 -8.708 33.733 1.00 53.50 92 ALA A N 1
ATOM 638 C CA . ALA A 1 92 ? 0.189 -7.306 33.855 1.00 53.50 92 ALA A CA 1
ATOM 639 C C . ALA A 1 92 ? -1.338 -7.172 33.934 1.00 53.50 92 ALA A C 1
ATOM 641 O O . ALA A 1 92 ? -2.043 -7.276 32.930 1.00 53.50 92 ALA A O 1
ATOM 642 N N . ALA A 1 93 ? -1.845 -6.978 35.151 1.00 60.69 93 ALA A N 1
ATOM 643 C CA . ALA A 1 93 ? -3.215 -6.575 35.369 1.00 60.69 93 ALA A CA 1
ATOM 644 C C . ALA A 1 93 ? -3.370 -5.205 34.710 1.00 60.69 93 ALA A C 1
ATOM 646 O O . ALA A 1 93 ? -2.615 -4.279 35.006 1.00 60.69 93 ALA A O 1
ATOM 647 N N . SER A 1 94 ? -4.316 -5.103 33.782 1.00 62.38 94 SER A N 1
ATOM 648 C CA . SER A 1 94 ? -4.710 -3.848 33.154 1.00 62.38 94 SER A CA 1
ATOM 649 C C . SER A 1 94 ? -4.942 -2.793 34.234 1.00 62.38 94 SER A C 1
ATOM 651 O O . SER A 1 94 ? -5.829 -2.962 35.074 1.00 62.38 94 SER A O 1
ATOM 653 N N . THR A 1 95 ? -4.140 -1.728 34.224 1.00 69.50 95 THR A N 1
ATOM 654 C CA . THR A 1 95 ? -4.301 -0.585 35.123 1.00 69.50 95 THR A CA 1
ATOM 655 C C . THR A 1 95 ? -5.739 -0.072 35.002 1.00 69.50 95 THR A C 1
ATOM 657 O O . THR A 1 95 ? -6.155 0.267 33.889 1.00 69.50 95 THR A O 1
ATOM 660 N N . PRO A 1 96 ? -6.533 -0.044 36.088 1.00 68.44 96 PRO A N 1
ATOM 661 C CA . PRO A 1 96 ? -7.910 0.417 36.009 1.00 68.44 96 PRO A CA 1
ATOM 662 C C . PRO A 1 96 ? -7.934 1.880 35.561 1.00 68.44 96 PRO A C 1
ATOM 664 O O . PRO A 1 96 ? -7.179 2.713 36.066 1.00 68.44 96 PRO A O 1
ATOM 667 N N . THR A 1 97 ? -8.794 2.187 34.591 1.00 73.62 97 THR A N 1
ATOM 668 C CA . THR A 1 97 ? -9.029 3.558 34.129 1.00 73.62 97 THR A CA 1
ATOM 669 C C . THR A 1 97 ? -9.422 4.435 35.329 1.00 73.62 97 THR A C 1
ATOM 671 O O . THR A 1 97 ? -10.265 3.999 36.121 1.00 73.62 97 THR A O 1
ATOM 674 N N . PRO A 1 98 ? -8.842 5.641 35.501 1.00 81.06 98 PRO A N 1
ATOM 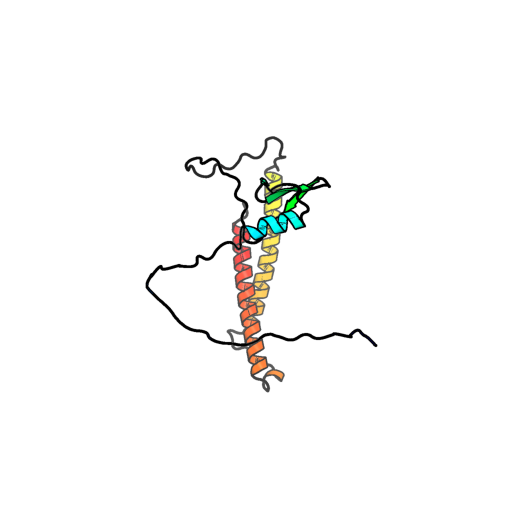675 C CA . PRO A 1 98 ? -9.163 6.515 36.627 1.00 81.06 98 PRO A CA 1
ATOM 676 C C . PRO A 1 98 ? -10.671 6.773 36.714 1.00 81.06 98 PRO A C 1
ATOM 678 O O . PRO A 1 98 ? -11.329 7.001 35.699 1.00 81.06 98 PRO A O 1
ATOM 681 N N . ALA A 1 99 ? -11.212 6.752 37.935 1.00 76.25 99 ALA A N 1
ATOM 682 C CA . ALA A 1 99 ? -12.652 6.759 38.216 1.00 76.25 99 ALA A CA 1
ATOM 683 C C . ALA A 1 99 ? -13.427 7.980 37.667 1.00 76.25 99 ALA A C 1
ATOM 685 O O . ALA A 1 99 ? -14.652 7.955 37.645 1.00 76.25 99 ALA A O 1
ATOM 686 N N . GLY A 1 100 ? -12.728 9.027 37.213 1.00 80.31 100 GLY A N 1
ATOM 687 C CA . GLY A 1 100 ? -13.303 10.245 36.633 1.00 80.31 100 GLY A CA 1
ATOM 688 C C . GLY A 1 100 ? -13.197 10.369 35.108 1.00 80.31 100 GLY A C 1
ATOM 689 O O . GLY A 1 100 ? -13.521 11.430 34.582 1.00 80.31 100 GLY A O 1
ATOM 690 N N . PHE A 1 101 ? -12.720 9.350 34.382 1.00 79.62 101 PHE A N 1
ATOM 691 C CA . PHE A 1 101 ? -12.647 9.428 32.918 1.00 79.62 101 PHE A CA 1
ATOM 692 C C . PHE A 1 101 ? -14.007 9.083 32.280 1.00 79.62 101 PHE A C 1
ATOM 694 O O . PHE A 1 101 ? -14.561 8.021 32.587 1.00 79.62 101 PHE A O 1
ATOM 701 N N . PRO A 1 102 ? -14.552 9.931 31.385 1.00 83.00 102 PRO A N 1
ATOM 702 C CA . PRO A 1 102 ? -15.826 9.660 30.730 1.00 83.00 102 PRO A CA 1
ATOM 703 C C . PRO A 1 102 ? -15.732 8.386 29.883 1.00 83.00 102 PRO A C 1
ATOM 705 O O . PRO A 1 102 ? -14.855 8.243 29.030 1.00 83.00 102 PRO A O 1
ATOM 708 N N . ARG A 1 103 ? -16.643 7.440 30.129 1.00 85.81 103 ARG A N 1
ATOM 709 C CA . ARG A 1 103 ? -16.773 6.225 29.320 1.00 85.81 103 ARG A CA 1
ATOM 710 C C . ARG A 1 103 ? -17.624 6.535 28.094 1.00 85.81 103 ARG A C 1
ATOM 712 O O . ARG A 1 103 ? -18.718 7.071 28.229 1.00 85.81 103 ARG A O 1
ATOM 719 N N . ILE A 1 104 ? -17.119 6.181 26.918 1.00 87.81 104 ILE A N 1
ATOM 720 C CA . ILE A 1 104 ? -17.893 6.209 25.673 1.00 87.81 104 ILE A CA 1
ATOM 721 C C . ILE A 1 104 ? -18.896 5.053 25.738 1.00 87.81 104 ILE A C 1
ATOM 723 O O . ILE A 1 104 ? -18.539 3.949 26.160 1.00 87.81 104 ILE A O 1
ATOM 727 N N . ASP A 1 105 ? -20.149 5.302 25.366 1.00 92.12 105 ASP A N 1
ATOM 728 C CA . ASP A 1 105 ? -21.165 4.257 25.322 1.00 92.12 105 ASP A CA 1
ATOM 729 C C . ASP A 1 105 ? -20.890 3.261 24.180 1.00 92.12 105 ASP A C 1
ATOM 731 O O . ASP A 1 105 ? -20.227 3.561 23.181 1.00 92.12 105 ASP A O 1
ATOM 735 N N . THR A 1 106 ? -21.391 2.037 24.331 1.00 93.62 106 THR A N 1
ATOM 736 C CA . THR A 1 106 ? -21.132 0.952 23.377 1.00 93.62 106 THR A CA 1
ATOM 737 C C . THR A 1 106 ? -21.734 1.220 21.999 1.00 93.62 106 THR A C 1
ATOM 739 O O . THR A 1 106 ? -21.168 0.770 21.003 1.00 93.62 106 THR A O 1
ATOM 742 N N . ALA A 1 107 ? -22.840 1.969 21.915 1.00 93.00 107 ALA A N 1
ATOM 743 C CA . ALA A 1 107 ? -23.470 2.311 20.645 1.00 93.00 107 ALA A CA 1
ATOM 744 C C . ALA A 1 107 ? -22.623 3.330 19.866 1.00 93.00 107 ALA A C 1
ATOM 746 O O . ALA A 1 107 ? -22.391 3.139 18.673 1.00 93.00 107 ALA A O 1
ATOM 747 N N . THR A 1 108 ? -22.072 4.343 20.540 1.00 94.81 108 THR A N 1
ATOM 748 C CA . THR A 1 108 ? -21.130 5.303 19.948 1.00 94.81 108 THR A CA 1
ATOM 749 C C . THR A 1 108 ? -19.838 4.625 19.505 1.00 94.81 108 THR A C 1
ATOM 751 O O . THR A 1 108 ? -19.350 4.900 18.408 1.00 94.81 108 THR A O 1
ATOM 754 N N . GLN A 1 109 ? -19.280 3.718 20.314 1.00 93.81 109 GLN A N 1
ATOM 755 C CA . GLN A 1 109 ? -18.074 2.982 19.929 1.00 93.81 109 GLN A CA 1
ATOM 756 C C . GLN A 1 109 ? -18.323 2.128 18.676 1.00 93.81 109 GLN A C 1
ATOM 758 O O . GLN A 1 109 ? -17.581 2.254 17.704 1.00 93.81 109 GLN A O 1
ATOM 763 N N . LYS A 1 110 ? -19.431 1.375 18.643 1.00 95.56 110 LYS A N 1
ATOM 764 C CA . LYS A 1 110 ? -19.826 0.578 17.476 1.00 95.56 110 LYS A CA 1
ATOM 765 C C . LYS A 1 110 ? -20.057 1.435 16.231 1.00 95.56 110 LYS A C 1
ATOM 767 O O . LYS A 1 110 ? -19.573 1.090 15.161 1.00 95.56 110 LYS A O 1
ATOM 772 N N . GLY A 1 111 ? -20.733 2.578 16.365 1.00 96.56 111 GLY A N 1
ATOM 773 C CA . GLY A 1 111 ? -20.946 3.497 15.245 1.00 96.56 111 GLY A CA 1
ATOM 774 C C . GLY A 1 111 ? -19.631 4.005 14.645 1.00 96.56 111 GLY A C 1
ATOM 775 O O . GLY A 1 111 ? -19.493 4.085 13.425 1.00 96.56 111 GLY A O 1
ATOM 776 N N . ARG A 1 112 ? -18.626 4.289 15.483 1.00 96.31 112 ARG A N 1
ATOM 777 C CA . ARG A 1 112 ? -17.281 4.666 15.015 1.00 96.31 112 ARG A CA 1
ATOM 778 C C . ARG A 1 112 ? -16.573 3.513 14.312 1.00 96.31 112 ARG A C 1
ATOM 780 O O . ARG A 1 112 ? -15.937 3.741 13.285 1.00 96.31 112 ARG A O 1
ATOM 787 N N . ASP A 1 113 ? -16.685 2.308 14.854 1.00 97.44 113 ASP A N 1
ATOM 788 C CA . ASP A 1 113 ? -16.075 1.108 14.286 1.00 97.44 113 ASP A CA 1
ATOM 789 C C . ASP A 1 113 ? -16.714 0.735 12.937 1.00 97.44 113 ASP A C 1
ATOM 791 O O . ASP A 1 113 ? -16.000 0.393 11.994 1.00 97.44 113 ASP A O 1
ATOM 795 N N . ASP A 1 114 ? -18.026 0.925 12.779 1.00 97.31 114 ASP A N 1
ATOM 796 C CA . ASP A 1 114 ? -18.733 0.747 11.507 1.00 97.31 114 ASP A CA 1
ATOM 797 C C . ASP A 1 114 ? -18.299 1.786 10.457 1.00 97.31 114 ASP A C 1
ATOM 799 O O . ASP A 1 114 ? -18.033 1.430 9.306 1.00 97.31 114 ASP A O 1
ATOM 803 N N . VAL A 1 115 ? -18.139 3.059 10.848 1.00 97.81 115 VAL A N 1
ATOM 804 C CA . VAL A 1 115 ? -17.586 4.102 9.962 1.00 97.81 115 VAL A CA 1
ATOM 805 C C . VAL A 1 115 ? -16.149 3.770 9.565 1.00 97.81 115 VAL A C 1
ATOM 807 O O . VAL A 1 115 ? -15.815 3.834 8.383 1.00 97.81 115 VAL A O 1
ATOM 810 N N . ARG A 1 116 ? -15.303 3.369 10.522 1.00 98.06 116 ARG A N 1
ATOM 811 C CA . ARG A 1 116 ? -13.918 2.967 10.250 1.00 98.06 116 ARG A CA 1
ATOM 812 C C . ARG A 1 116 ? -13.873 1.788 9.283 1.00 98.06 116 ARG A C 1
ATOM 814 O O . ARG A 1 116 ? -13.112 1.825 8.321 1.00 98.06 116 ARG A O 1
ATOM 821 N N . ARG A 1 117 ? -14.706 0.767 9.502 1.00 98.06 117 ARG A N 1
ATOM 822 C CA . ARG A 1 117 ? -14.805 -0.401 8.620 1.00 98.06 117 ARG A CA 1
ATOM 823 C C . ARG A 1 117 ? -15.219 0.007 7.209 1.00 98.06 117 ARG A C 1
ATOM 825 O O . ARG A 1 117 ? -14.641 -0.500 6.254 1.00 98.06 117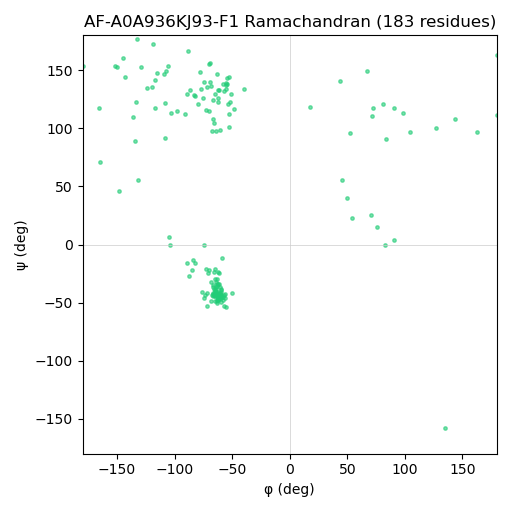 ARG A O 1
ATOM 832 N N . LYS A 1 118 ? -16.171 0.936 7.074 1.00 98.12 118 LYS A N 1
ATOM 833 C CA . LYS A 1 118 ? -16.588 1.463 5.770 1.00 98.12 118 LYS A CA 1
ATOM 834 C C . LYS A 1 118 ? -15.444 2.191 5.060 1.00 98.12 118 LYS A C 1
ATOM 836 O O . LYS A 1 118 ? -15.173 1.875 3.911 1.00 98.12 118 LYS A O 1
ATOM 841 N N . VAL A 1 119 ? -14.764 3.119 5.737 1.00 98.44 119 VAL A N 1
ATOM 842 C CA . VAL A 1 119 ? -13.651 3.887 5.147 1.00 98.44 119 VAL A CA 1
ATOM 843 C C . VAL A 1 119 ? -12.529 2.957 4.688 1.00 98.44 119 VAL A C 1
ATOM 845 O O . VAL A 1 119 ? -12.125 3.026 3.533 1.00 98.44 119 VAL A O 1
ATOM 848 N N . LEU A 1 120 ? -12.091 2.027 5.542 1.00 98.50 120 LEU A N 1
ATOM 849 C CA . LEU A 1 120 ? -11.061 1.056 5.164 1.00 98.50 120 LEU A CA 1
ATOM 850 C C . LEU A 1 120 ? -11.524 0.119 4.040 1.00 98.50 120 LEU A C 1
ATOM 852 O O . LEU A 1 120 ? -10.709 -0.314 3.233 1.00 98.50 120 LEU A O 1
ATOM 856 N N . GLY A 1 121 ? -12.817 -0.209 3.979 1.00 98.38 121 GLY A N 1
ATOM 857 C CA . GLY A 1 121 ? -13.398 -0.979 2.879 1.00 98.38 121 GLY A CA 1
ATOM 858 C C . GLY A 1 121 ? -13.366 -0.223 1.549 1.00 98.38 121 GLY A C 1
ATOM 859 O O . GLY A 1 121 ? -13.007 -0.807 0.527 1.00 98.38 121 GLY A O 1
ATOM 860 N N . ASP A 1 122 ? -13.682 1.073 1.567 1.00 98.56 122 ASP A N 1
ATOM 861 C CA . ASP A 1 122 ? -13.606 1.948 0.394 1.00 98.56 122 ASP A CA 1
ATOM 862 C C . ASP A 1 122 ? -12.138 2.094 -0.080 1.00 98.56 122 ASP A C 1
ATOM 864 O O . ASP A 1 122 ? -11.852 1.972 -1.274 1.00 98.56 122 ASP A O 1
ATOM 868 N N . GLU A 1 123 ? -11.192 2.262 0.853 1.00 98.56 123 GLU A N 1
ATOM 869 C CA . GLU A 1 123 ? -9.746 2.274 0.573 1.00 98.56 123 GLU A CA 1
ATOM 870 C C . GLU A 1 123 ? -9.258 0.936 0.005 1.00 98.56 123 GLU A C 1
ATOM 872 O O . GLU A 1 123 ? -8.543 0.913 -0.998 1.00 98.56 123 GLU A O 1
ATOM 877 N N . LEU A 1 124 ? -9.689 -0.187 0.589 1.00 98.75 124 LEU A N 1
ATOM 878 C CA . LEU A 1 124 ? -9.342 -1.524 0.111 1.00 98.75 124 LEU A CA 1
ATOM 879 C C . LEU A 1 124 ? -9.817 -1.739 -1.328 1.00 98.75 124 LEU A C 1
ATOM 881 O O . LEU A 1 124 ? -9.048 -2.218 -2.158 1.00 98.75 124 LEU A O 1
ATOM 885 N N . ALA A 1 125 ? -11.055 -1.353 -1.639 1.00 98.56 125 ALA A N 1
ATOM 886 C CA . ALA A 1 125 ? -11.592 -1.467 -2.990 1.00 98.56 125 ALA A CA 1
ATOM 887 C C . ALA A 1 125 ? -10.811 -0.606 -3.998 1.00 98.56 125 ALA A C 1
ATOM 889 O O . ALA A 1 125 ? -10.664 -0.994 -5.159 1.00 98.56 125 ALA A O 1
ATOM 890 N N . SER A 1 126 ? -10.305 0.556 -3.574 1.00 98.56 126 SER A N 1
ATOM 891 C CA . SER A 1 126 ? -9.428 1.389 -4.400 1.00 98.56 126 SER A CA 1
ATOM 892 C C . SER A 1 126 ? -8.066 0.726 -4.627 1.00 98.56 126 SER A C 1
ATOM 894 O O . SER A 1 126 ? -7.626 0.618 -5.770 1.00 98.56 126 SER A O 1
ATOM 896 N N . GLU A 1 127 ? -7.413 0.232 -3.574 1.00 98.62 127 GLU A N 1
ATOM 897 C CA . GLU A 1 127 ? -6.108 -0.435 -3.685 1.00 98.62 127 GLU A CA 1
ATOM 898 C C . GLU A 1 127 ? -6.179 -1.729 -4.507 1.00 98.62 127 GLU A C 1
ATOM 900 O O . GLU A 1 127 ? -5.273 -2.007 -5.287 1.00 98.62 127 GLU A O 1
ATOM 905 N N . GLU A 1 128 ? -7.262 -2.504 -4.406 1.00 98.56 128 GLU A N 1
ATOM 906 C CA . GLU A 1 128 ? -7.453 -3.699 -5.238 1.00 98.56 128 GLU A CA 1
ATOM 907 C C . GLU A 1 128 ? -7.570 -3.348 -6.730 1.00 98.56 128 GLU A C 1
ATOM 909 O O . GLU A 1 128 ? -6.999 -4.049 -7.567 1.00 98.56 128 GLU A O 1
ATOM 914 N N . LYS A 1 129 ? -8.236 -2.239 -7.082 1.00 98.62 129 LYS A N 1
ATOM 915 C CA . LYS A 1 129 ? -8.278 -1.746 -8.471 1.00 98.62 129 LYS A CA 1
ATOM 916 C C . LYS A 1 129 ? -6.898 -1.311 -8.954 1.00 98.62 129 LYS A C 1
ATOM 918 O O . LYS A 1 129 ? -6.464 -1.753 -10.016 1.00 98.62 129 LYS A O 1
ATOM 923 N N . LEU A 1 130 ? -6.189 -0.513 -8.153 1.00 98.44 130 LEU A N 1
ATOM 924 C CA . LEU A 1 130 ? -4.830 -0.066 -8.473 1.00 98.44 130 LEU A CA 1
ATOM 925 C C . LEU A 1 130 ? -3.865 -1.247 -8.619 1.00 98.44 130 LEU A C 1
ATOM 927 O O . LEU A 1 130 ? -3.018 -1.246 -9.509 1.00 98.44 130 LEU A O 1
ATOM 931 N N . LEU A 1 131 ? -4.021 -2.293 -7.804 1.00 98.50 131 LEU A N 1
ATOM 932 C CA . LEU A 1 131 ? -3.245 -3.521 -7.935 1.00 98.50 131 LEU A CA 1
ATOM 933 C C . LEU A 1 131 ? -3.507 -4.221 -9.274 1.00 98.50 131 LEU A C 1
ATOM 935 O O . LEU A 1 131 ? -2.561 -4.667 -9.925 1.00 98.50 131 LEU A O 1
ATOM 939 N N . VAL A 1 132 ? -4.769 -4.328 -9.696 1.00 98.25 132 VAL A N 1
ATOM 940 C CA . VAL A 1 132 ? -5.125 -4.921 -10.995 1.00 98.25 132 VAL A CA 1
ATOM 941 C C . VAL A 1 132 ? -4.518 -4.113 -12.142 1.00 98.25 132 VAL A C 1
ATOM 943 O O . VAL A 1 132 ? -3.897 -4.694 -13.031 1.00 98.25 132 VAL A O 1
ATOM 946 N N . GLU A 1 133 ? -4.624 -2.786 -12.097 1.00 97.75 133 GLU A N 1
ATOM 947 C CA . GLU A 1 133 ? -4.029 -1.890 -13.094 1.00 97.75 133 GLU A CA 1
ATOM 948 C C . GLU A 1 133 ? -2.499 -2.008 -13.131 1.00 97.75 133 GLU A C 1
ATOM 950 O O . GLU A 1 133 ? -1.910 -2.157 -14.204 1.00 97.75 133 GLU A O 1
ATOM 955 N N . ALA A 1 134 ? -1.843 -2.023 -11.967 1.00 97.69 134 ALA A N 1
ATOM 956 C CA . ALA A 1 134 ? -0.396 -2.180 -11.860 1.00 97.69 134 ALA A CA 1
ATOM 957 C C . ALA A 1 134 ? 0.076 -3.536 -12.404 1.00 97.69 134 ALA A C 1
ATOM 959 O O . ALA A 1 134 ? 1.082 -3.602 -13.113 1.00 97.69 134 ALA A O 1
ATOM 960 N N . ARG A 1 135 ? -0.657 -4.621 -12.117 1.00 97.12 135 ARG A N 1
ATOM 961 C CA . ARG A 1 135 ? -0.363 -5.961 -12.648 1.00 97.12 135 ARG A CA 1
ATOM 962 C C . ARG A 1 135 ? -0.541 -6.018 -14.162 1.00 97.12 135 ARG A C 1
ATOM 964 O O . ARG A 1 135 ? 0.330 -6.551 -14.845 1.00 97.12 135 ARG A O 1
ATOM 971 N N . ALA A 1 136 ? -1.610 -5.422 -14.687 1.00 96.62 136 ALA A N 1
ATOM 972 C CA . ALA A 1 136 ? -1.841 -5.330 -16.125 1.00 96.62 136 ALA A CA 1
ATOM 973 C C . ALA A 1 136 ? -0.726 -4.538 -16.828 1.00 96.62 136 ALA A C 1
ATOM 975 O O . ALA A 1 136 ? -0.210 -4.978 -17.853 1.00 96.62 136 ALA A O 1
ATOM 976 N N . ALA A 1 137 ? -0.296 -3.414 -16.247 1.00 95.50 137 ALA A N 1
ATOM 977 C CA . ALA A 1 137 ? 0.809 -2.616 -16.773 1.00 95.50 137 ALA A CA 1
ATOM 978 C C . ALA A 1 137 ? 2.158 -3.350 -16.700 1.00 95.50 137 ALA A C 1
ATOM 980 O O . ALA A 1 137 ? 2.993 -3.196 -17.592 1.00 95.50 137 ALA A O 1
ATOM 981 N N . TYR A 1 138 ? 2.379 -4.154 -15.655 1.00 96.56 138 TYR A N 1
ATOM 982 C CA . TYR A 1 138 ? 3.580 -4.977 -15.518 1.00 96.56 138 TYR A CA 1
ATOM 983 C C . TYR A 1 138 ? 3.610 -6.158 -16.496 1.00 96.56 138 TYR A C 1
ATOM 985 O O . TYR A 1 138 ? 4.703 -6.611 -16.822 1.00 96.56 138 TYR A O 1
ATOM 993 N N . ALA A 1 139 ? 2.453 -6.632 -16.979 1.00 94.12 139 ALA A N 1
ATOM 994 C CA . ALA A 1 139 ? 2.321 -7.689 -17.989 1.00 94.12 139 ALA A CA 1
ATOM 995 C C . ALA A 1 139 ? 3.249 -8.892 -17.720 1.00 94.12 139 ALA A C 1
ATOM 997 O O . ALA A 1 139 ? 4.120 -9.220 -18.527 1.00 94.12 139 ALA A O 1
ATOM 998 N N . ASP A 1 140 ? 3.126 -9.477 -16.523 1.00 87.56 140 ASP A N 1
ATOM 999 C CA . ASP A 1 140 ? 3.934 -10.611 -16.040 1.00 87.56 140 ASP A CA 1
ATOM 1000 C C . ASP A 1 140 ? 5.462 -10.395 -16.095 1.00 87.56 140 ASP A C 1
ATOM 1002 O O . ASP A 1 140 ? 6.256 -11.335 -16.088 1.00 87.56 140 ASP A O 1
ATOM 1006 N N . GLY A 1 141 ? 5.896 -9.133 -16.100 1.00 87.44 141 GLY A N 1
ATOM 1007 C CA . GLY A 1 141 ? 7.300 -8.730 -16.125 1.00 87.44 141 GLY A CA 1
ATOM 1008 C C . GLY A 1 141 ? 7.894 -8.542 -17.512 1.00 87.44 141 GLY A C 1
ATOM 1009 O O . GLY A 1 141 ? 9.082 -8.229 -17.611 1.00 87.44 141 GLY A O 1
ATOM 1010 N N . ALA A 1 142 ? 7.089 -8.671 -18.567 1.00 84.69 142 ALA A N 1
ATOM 1011 C CA . ALA A 1 142 ? 7.526 -8.487 -19.945 1.00 84.69 142 ALA A CA 1
ATOM 1012 C C . ALA A 1 142 ? 6.589 -7.565 -20.757 1.00 84.69 142 ALA A C 1
ATOM 1014 O O . ALA A 1 142 ? 6.119 -7.958 -21.828 1.00 84.69 142 ALA A O 1
ATOM 1015 N N . PRO A 1 143 ? 6.313 -6.323 -20.310 1.00 92.06 143 PRO A N 1
ATOM 1016 C CA . PRO A 1 143 ? 5.544 -5.383 -21.113 1.00 92.06 143 PRO A CA 1
ATOM 1017 C C . PRO A 1 143 ? 6.372 -4.942 -22.324 1.00 92.06 143 PRO A C 1
ATOM 1019 O O . PRO A 1 143 ? 7.568 -4.687 -22.213 1.00 92.06 143 PRO A O 1
ATOM 1022 N N . SER A 1 144 ? 5.743 -4.807 -23.493 1.00 90.44 144 SER A N 1
ATOM 1023 C CA . SER A 1 144 ? 6.454 -4.387 -24.708 1.00 90.44 144 SER A CA 1
ATOM 1024 C C . SER A 1 144 ? 7.186 -3.047 -24.501 1.00 90.44 144 SER A C 1
ATOM 1026 O O . SER A 1 144 ? 6.589 -2.111 -23.949 1.00 90.44 144 SER A O 1
ATOM 1028 N N . PRO A 1 145 ? 8.438 -2.900 -24.980 1.00 92.50 145 PRO A N 1
ATOM 1029 C CA . PRO A 1 145 ? 9.140 -1.621 -24.976 1.00 92.50 145 PRO A CA 1
ATOM 1030 C C . PRO A 1 145 ? 8.362 -0.550 -25.743 1.00 92.50 145 PRO A C 1
ATOM 1032 O O . PRO A 1 145 ? 7.839 -0.815 -26.834 1.00 92.50 145 PRO A O 1
ATOM 1035 N N . LEU A 1 146 ? 8.317 0.662 -25.187 1.00 93.31 146 LEU A N 1
ATOM 1036 C CA . LEU A 1 146 ? 7.780 1.829 -25.888 1.00 93.31 146 LEU A CA 1
ATOM 1037 C C . LEU A 1 146 ? 8.714 2.237 -27.041 1.00 93.31 146 LEU A C 1
ATOM 1039 O O . LEU A 1 146 ? 9.905 1.914 -26.998 1.00 93.31 146 LEU A O 1
ATOM 1043 N N . PRO A 1 147 ? 8.221 2.937 -28.080 1.00 93.12 147 PRO A N 1
ATOM 1044 C CA . PRO A 1 147 ? 9.044 3.371 -29.212 1.00 93.12 147 PRO A CA 1
ATOM 1045 C C . PRO A 1 147 ? 10.337 4.095 -28.799 1.00 93.12 147 PRO A C 1
ATOM 1047 O O . PRO A 1 147 ? 11.404 3.799 -29.332 1.00 93.12 147 PRO A O 1
ATOM 1050 N N . GLU A 1 148 ? 10.256 4.974 -27.804 1.00 90.81 148 GLU A N 1
ATOM 1051 C CA . GLU A 1 148 ? 11.366 5.740 -27.234 1.00 90.81 148 GLU A CA 1
ATOM 1052 C C . GLU A 1 148 ? 12.334 4.905 -26.378 1.00 90.81 148 GLU A C 1
ATOM 1054 O O . GLU A 1 148 ? 13.487 5.293 -26.191 1.00 90.81 148 GLU A O 1
ATOM 1059 N N . GLU A 1 149 ? 11.894 3.749 -25.878 1.00 93.44 149 GLU A N 1
ATOM 1060 C CA . GLU A 1 149 ? 12.702 2.829 -25.069 1.00 93.44 149 GLU A CA 1
ATOM 1061 C C . GLU A 1 149 ? 13.450 1.803 -25.929 1.00 93.44 149 GLU A C 1
ATOM 1063 O O . GLU A 1 149 ? 14.406 1.189 -25.466 1.00 93.44 149 GLU A O 1
ATOM 1068 N N . ARG A 1 150 ? 13.065 1.618 -27.200 1.00 90.12 150 ARG A N 1
ATOM 1069 C CA . ARG A 1 150 ? 13.734 0.660 -28.102 1.00 90.12 150 ARG A CA 1
ATOM 1070 C C . ARG A 1 150 ? 15.201 1.001 -28.349 1.00 90.12 150 ARG A C 1
ATOM 1072 O O . ARG A 1 150 ? 16.012 0.097 -28.518 1.00 90.12 150 ARG A O 1
ATOM 1079 N N . ALA A 1 151 ? 15.526 2.291 -28.379 1.00 91.44 151 ALA A N 1
ATOM 1080 C CA . ALA A 1 151 ? 16.896 2.770 -28.538 1.00 91.44 151 ALA A CA 1
ATOM 1081 C C . ALA A 1 151 ? 17.669 2.827 -27.206 1.00 91.44 151 ALA A C 1
ATOM 1083 O O . ALA A 1 151 ? 18.888 2.974 -27.218 1.00 91.44 151 ALA A O 1
ATOM 1084 N N . ASP A 1 152 ? 16.979 2.714 -26.066 1.00 92.56 152 ASP A N 1
ATOM 1085 C CA . ASP A 1 152 ? 17.541 2.901 -24.730 1.00 92.56 152 ASP A CA 1
ATOM 1086 C C . ASP A 1 152 ? 17.087 1.777 -23.787 1.00 92.56 152 ASP A C 1
ATOM 1088 O O . ASP A 1 152 ? 16.080 1.861 -23.075 1.00 92.56 152 ASP A O 1
ATOM 1092 N N . ALA A 1 153 ? 17.881 0.705 -23.770 1.00 92.94 153 ALA A N 1
ATOM 1093 C CA . ALA A 1 153 ? 17.628 -0.465 -22.939 1.00 92.94 153 ALA A CA 1
ATOM 1094 C C . ALA A 1 153 ? 17.624 -0.149 -21.432 1.00 92.94 153 ALA A C 1
ATOM 1096 O O . ALA A 1 153 ? 17.001 -0.878 -20.658 1.00 92.94 153 ALA A O 1
ATOM 1097 N N . GLU A 1 154 ? 18.303 0.914 -20.991 1.00 95.31 154 GLU A N 1
ATOM 1098 C CA . GLU A 1 154 ? 18.332 1.289 -19.578 1.00 95.31 154 GLU A CA 1
ATOM 1099 C C . GLU A 1 154 ? 17.001 1.906 -19.145 1.00 95.31 154 GLU A C 1
ATOM 1101 O O . GLU A 1 154 ? 16.456 1.507 -18.114 1.00 95.31 154 GLU A O 1
ATOM 1106 N N . LYS A 1 155 ? 16.412 2.791 -19.960 1.00 95.31 155 LYS A N 1
ATOM 1107 C CA . LYS A 1 155 ? 15.062 3.322 -19.694 1.00 95.31 155 LYS A CA 1
ATOM 1108 C C . LYS A 1 155 ? 14.021 2.216 -19.586 1.00 95.31 155 LYS A C 1
ATOM 1110 O O . LYS A 1 155 ? 13.234 2.219 -18.639 1.00 95.31 155 LYS A O 1
ATOM 1115 N N . TYR A 1 156 ? 14.079 1.236 -20.488 1.00 95.50 156 TYR A N 1
ATOM 1116 C CA . TYR A 1 156 ? 13.206 0.067 -20.422 1.00 95.50 156 TYR A CA 1
ATOM 1117 C C . TYR A 1 156 ? 13.359 -0.671 -19.082 1.00 95.50 156 TYR A C 1
ATOM 1119 O O . TYR A 1 156 ? 12.377 -0.854 -18.362 1.00 95.50 156 TYR A O 1
ATOM 1127 N N . ARG A 1 157 ? 14.594 -1.023 -18.686 1.00 94.56 157 ARG A N 1
ATOM 1128 C CA . ARG A 1 157 ? 14.868 -1.694 -17.400 1.00 94.56 157 ARG A CA 1
ATOM 1129 C C . ARG 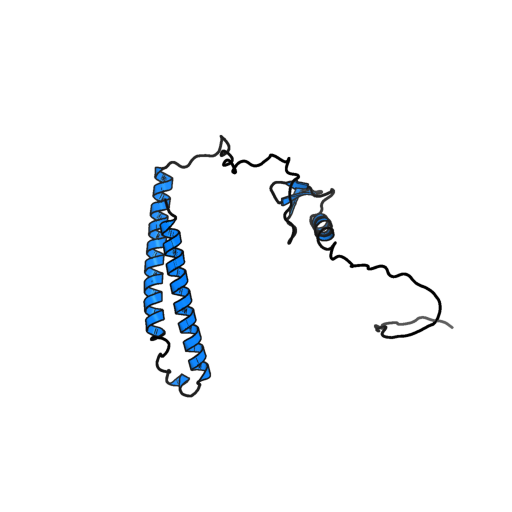A 1 157 ? 14.337 -0.907 -16.203 1.00 94.56 157 ARG A C 1
ATOM 1131 O O . ARG A 1 157 ? 13.741 -1.495 -15.300 1.00 94.56 157 ARG A O 1
ATOM 1138 N N . GLN A 1 158 ? 14.521 0.412 -16.199 1.00 95.62 158 GLN A N 1
ATOM 1139 C CA . GLN A 1 158 ? 14.020 1.280 -15.135 1.00 95.62 158 GLN A CA 1
ATOM 1140 C C . GLN A 1 158 ? 12.491 1.282 -15.071 1.00 95.62 158 GLN A C 1
ATOM 1142 O O . GLN A 1 158 ? 11.934 1.215 -13.973 1.00 95.62 158 GLN A O 1
ATOM 1147 N N . ARG A 1 159 ? 11.801 1.308 -16.219 1.00 95.69 159 ARG A N 1
ATOM 1148 C CA . ARG A 1 159 ? 10.337 1.209 -16.262 1.00 95.69 159 ARG A CA 1
ATOM 1149 C C . ARG A 1 159 ? 9.856 -0.124 -15.694 1.00 95.69 159 ARG A C 1
ATOM 1151 O O . ARG A 1 159 ? 8.997 -0.114 -14.815 1.00 95.69 159 ARG A O 1
ATOM 1158 N N . ILE A 1 160 ? 10.453 -1.247 -16.104 1.00 96.38 160 ILE A N 1
ATOM 1159 C CA . ILE A 1 160 ? 10.112 -2.575 -15.560 1.00 96.38 160 ILE A CA 1
ATOM 1160 C C . ILE A 1 160 ? 10.309 -2.619 -14.044 1.00 96.38 160 ILE A C 1
ATOM 1162 O O . ILE A 1 160 ? 9.435 -3.090 -13.316 1.00 96.38 160 ILE A O 1
ATOM 1166 N N . ALA A 1 161 ? 11.430 -2.089 -13.549 1.00 96.50 161 ALA A N 1
ATOM 1167 C CA . ALA A 1 161 ? 11.712 -2.050 -12.119 1.00 96.50 161 ALA A CA 1
ATOM 1168 C C . ALA A 1 161 ? 10.659 -1.242 -11.342 1.00 96.50 161 ALA A C 1
ATOM 1170 O O . ALA A 1 161 ? 10.201 -1.702 -10.295 1.00 96.50 161 ALA A O 1
ATOM 1171 N N . ARG A 1 162 ? 10.236 -0.081 -11.866 1.00 97.06 162 ARG A N 1
ATOM 1172 C CA . ARG A 1 162 ? 9.177 0.748 -11.264 1.00 97.06 162 ARG A CA 1
ATOM 1173 C C . ARG A 1 162 ? 7.822 0.046 -11.273 1.00 97.06 162 ARG A C 1
ATOM 1175 O O . ARG A 1 162 ? 7.150 0.044 -10.248 1.00 97.06 162 ARG A O 1
ATOM 1182 N N . LEU A 1 163 ? 7.444 -0.588 -12.384 1.00 97.81 163 LEU A N 1
ATOM 1183 C CA . LEU A 1 163 ? 6.194 -1.350 -12.482 1.00 97.81 163 LEU A CA 1
ATOM 1184 C C . LEU A 1 163 ? 6.167 -2.506 -11.474 1.00 97.81 163 LEU A C 1
ATOM 1186 O O . LEU A 1 163 ? 5.199 -2.659 -10.734 1.00 97.81 163 LEU A O 1
ATOM 1190 N N . ARG A 1 164 ? 7.270 -3.257 -11.353 1.00 97.19 164 ARG A N 1
ATOM 1191 C CA . ARG A 1 164 ? 7.403 -4.321 -10.347 1.00 97.19 164 ARG A CA 1
ATOM 1192 C C . ARG A 1 164 ? 7.257 -3.789 -8.921 1.00 97.19 164 ARG A C 1
ATOM 1194 O O . ARG A 1 164 ? 6.613 -4.417 -8.085 1.00 97.19 164 ARG A O 1
ATOM 1201 N N . GLN A 1 165 ? 7.887 -2.650 -8.630 1.00 98.12 165 GLN A N 1
ATOM 1202 C CA . GLN A 1 165 ? 7.788 -2.001 -7.322 1.00 98.12 165 GLN A CA 1
ATOM 1203 C C . GLN A 1 165 ? 6.357 -1.545 -7.024 1.00 98.12 165 GLN A C 1
ATOM 1205 O O . GLN A 1 165 ? 5.901 -1.747 -5.903 1.00 98.12 165 GLN A O 1
ATOM 1210 N N . ALA A 1 166 ? 5.650 -0.987 -8.011 1.00 98.06 166 ALA A N 1
ATOM 1211 C CA . ALA A 1 166 ? 4.259 -0.567 -7.869 1.00 98.06 166 ALA A CA 1
ATOM 1212 C C . ALA A 1 166 ? 3.344 -1.754 -7.538 1.00 98.06 166 ALA A C 1
ATOM 1214 O O . ALA A 1 166 ? 2.592 -1.685 -6.569 1.00 98.06 166 ALA A O 1
ATOM 1215 N N . VAL A 1 167 ? 3.476 -2.877 -8.257 1.00 98.31 167 VAL A N 1
ATOM 1216 C CA . VAL A 1 167 ? 2.737 -4.114 -7.943 1.00 98.31 167 VAL A CA 1
ATOM 1217 C C . VAL A 1 167 ? 2.990 -4.537 -6.495 1.00 98.31 167 VAL A C 1
ATOM 1219 O O . VAL A 1 167 ? 2.049 -4.666 -5.717 1.00 98.31 167 VAL A O 1
ATOM 1222 N N . GLY A 1 168 ? 4.260 -4.668 -6.101 1.00 98.19 168 GLY A N 1
ATOM 1223 C CA . GLY A 1 168 ? 4.606 -5.100 -4.746 1.00 98.19 168 GLY A CA 1
ATOM 1224 C C . GLY A 1 168 ? 4.196 -4.114 -3.643 1.00 98.19 168 GLY A C 1
ATOM 1225 O O . GLY A 1 168 ? 4.042 -4.522 -2.493 1.00 98.19 168 GLY A O 1
ATOM 1226 N N . LEU A 1 169 ? 4.034 -2.826 -3.957 1.00 98.56 169 LEU A N 1
ATOM 1227 C CA . LEU A 1 169 ? 3.501 -1.827 -3.030 1.00 98.56 169 LEU A CA 1
ATOM 1228 C C . LEU A 1 169 ? 1.999 -2.043 -2.811 1.00 98.56 169 LEU A C 1
ATOM 1230 O O . LEU A 1 169 ? 1.575 -2.197 -1.667 1.00 98.56 169 LEU A O 1
ATOM 1234 N N . HIS A 1 170 ? 1.217 -2.116 -3.891 1.00 98.69 170 HIS A N 1
ATOM 1235 C CA . HIS A 1 170 ? -0.233 -2.298 -3.800 1.00 98.69 170 HIS A CA 1
ATOM 1236 C C . HIS A 1 170 ? -0.611 -3.641 -3.160 1.00 98.69 170 HIS A C 1
ATOM 1238 O O . HIS A 1 170 ? -1.535 -3.695 -2.354 1.00 98.69 170 HIS A O 1
ATOM 1244 N N . GLU A 1 171 ? 0.144 -4.716 -3.413 1.00 98.44 171 GLU A N 1
ATOM 1245 C CA . GLU A 1 171 ? -0.059 -6.008 -2.732 1.00 98.44 171 GLU A CA 1
ATOM 1246 C C . GLU A 1 171 ? 0.060 -5.881 -1.209 1.00 98.44 171 GLU A C 1
ATOM 1248 O O . GLU A 1 171 ? -0.816 -6.331 -0.468 1.00 98.44 171 GLU A O 1
ATOM 1253 N N . LYS A 1 172 ? 1.113 -5.210 -0.732 1.00 98.75 172 LYS A N 1
ATOM 1254 C CA . LYS A 1 172 ? 1.333 -4.993 0.704 1.00 98.75 172 LYS A CA 1
ATOM 1255 C C . LYS A 1 172 ? 0.262 -4.098 1.319 1.00 98.75 172 LYS A C 1
ATOM 1257 O O . LYS A 1 172 ? -0.158 -4.361 2.444 1.00 98.75 172 LYS A O 1
ATOM 1262 N N . ASN A 1 173 ? -0.184 -3.069 0.599 1.00 98.62 173 ASN A N 1
ATOM 1263 C CA . ASN A 1 173 ? -1.258 -2.187 1.055 1.00 98.62 173 ASN A CA 1
ATOM 1264 C C . ASN A 1 173 ? -2.571 -2.958 1.222 1.00 98.62 173 ASN A C 1
ATOM 1266 O O . ASN A 1 173 ? -3.196 -2.879 2.278 1.00 98.62 173 ASN A O 1
ATOM 1270 N N . VAL A 1 174 ? -2.950 -3.766 0.225 1.00 98.75 174 VAL A N 1
ATOM 1271 C CA . VAL A 1 174 ? -4.138 -4.634 0.281 1.00 98.75 174 VAL A CA 1
ATOM 1272 C C . VAL A 1 174 ? -4.072 -5.574 1.486 1.00 98.75 174 VAL A C 1
ATOM 1274 O O . VAL A 1 174 ? -5.049 -5.709 2.225 1.00 98.75 174 VAL A O 1
ATOM 1277 N N . GLU A 1 175 ? -2.924 -6.210 1.728 1.00 98.62 175 GLU A N 1
ATOM 1278 C CA . GLU A 1 175 ? -2.741 -7.077 2.896 1.00 98.62 175 GLU A CA 1
ATOM 1279 C C . GLU A 1 175 ? -2.846 -6.322 4.225 1.00 98.62 175 GLU A C 1
ATOM 1281 O O . GLU A 1 175 ? -3.452 -6.829 5.172 1.00 98.62 175 GLU A O 1
ATOM 1286 N N . ALA A 1 176 ? -2.257 -5.129 4.314 1.00 98.56 176 ALA A N 1
ATOM 1287 C CA . ALA A 1 176 ? -2.319 -4.297 5.509 1.00 98.56 176 ALA A CA 1
ATOM 1288 C C . ALA A 1 176 ? -3.764 -3.873 5.810 1.00 98.56 176 ALA A C 1
ATOM 1290 O O . ALA A 1 176 ? -4.243 -4.096 6.920 1.00 98.56 176 ALA A O 1
ATOM 1291 N N . LEU A 1 177 ? -4.495 -3.371 4.810 1.00 98.56 177 LEU A N 1
ATOM 1292 C CA . LEU A 1 177 ? -5.894 -2.958 4.952 1.00 98.56 177 LEU A CA 1
ATOM 1293 C C . LEU A 1 177 ? -6.799 -4.126 5.362 1.00 98.56 177 LEU A C 1
ATOM 1295 O O . LEU A 1 177 ? -7.619 -3.982 6.269 1.00 98.56 177 LEU A O 1
ATOM 1299 N N . LYS A 1 178 ? -6.611 -5.315 4.773 1.00 98.25 178 LYS A N 1
ATOM 1300 C CA . LYS A 1 178 ? -7.356 -6.526 5.167 1.00 98.25 178 LYS A CA 1
ATOM 1301 C C . LYS A 1 178 ? -7.135 -6.887 6.638 1.00 98.25 178 LYS A C 1
ATOM 1303 O O . LYS A 1 178 ? -8.091 -7.246 7.327 1.00 98.25 178 LYS A O 1
ATOM 1308 N N . LYS A 1 179 ? -5.900 -6.766 7.137 1.00 98.38 179 LYS A N 1
ATOM 1309 C CA . LYS A 1 179 ? -5.574 -7.010 8.554 1.00 98.38 179 LYS A CA 1
ATOM 1310 C C . LYS A 1 17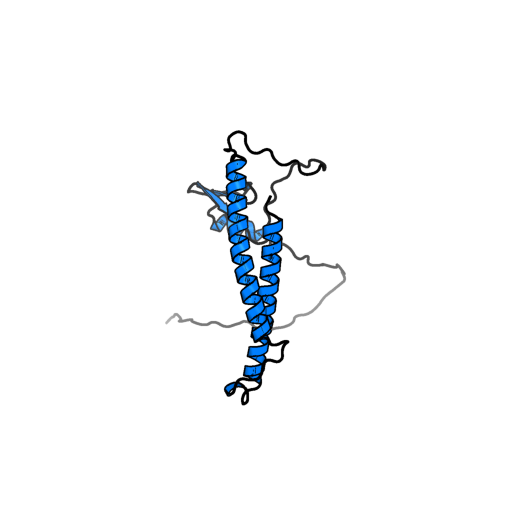9 ? -6.197 -5.957 9.469 1.00 98.38 179 LYS A C 1
ATOM 1312 O O . LYS A 1 179 ? -6.771 -6.320 10.493 1.00 98.38 179 LYS A O 1
ATOM 1317 N N . GLU A 1 180 ? -6.131 -4.684 9.089 1.00 97.94 180 GLU A N 1
ATOM 1318 C CA . GLU A 1 180 ? -6.736 -3.588 9.853 1.00 97.94 180 GLU A CA 1
ATOM 1319 C C . GLU A 1 180 ? -8.254 -3.763 9.968 1.00 97.94 180 GLU A C 1
ATOM 1321 O O . GLU A 1 180 ? -8.789 -3.702 11.072 1.00 97.94 180 GLU A O 1
ATOM 1326 N N . ILE A 1 181 ? -8.946 -4.087 8.872 1.00 97.69 181 ILE A N 1
ATOM 1327 C CA . ILE A 1 181 ? -10.389 -4.378 8.885 1.00 97.69 181 ILE A CA 1
ATOM 1328 C C . ILE A 1 181 ? -10.712 -5.563 9.803 1.00 97.69 181 ILE A C 1
ATOM 1330 O O . ILE A 1 181 ? -11.645 -5.478 10.603 1.00 97.69 181 ILE A O 1
ATOM 1334 N N . ALA A 1 182 ? -9.935 -6.648 9.727 1.00 97.19 182 ALA A N 1
ATOM 1335 C CA . ALA A 1 182 ? -10.130 -7.833 10.565 1.00 97.19 182 ALA A CA 1
ATOM 1336 C C . ALA A 1 182 ? -9.908 -7.561 12.065 1.00 97.19 182 ALA A C 1
ATOM 1338 O O . ALA A 1 182 ? -10.395 -8.312 12.909 1.00 97.19 182 ALA A O 1
ATOM 1339 N N . SER A 1 183 ? -9.177 -6.495 12.406 1.00 96.88 183 SER A N 1
ATOM 1340 C CA . SER A 1 183 ? -8.905 -6.099 13.790 1.00 96.88 183 SER A CA 1
ATOM 1341 C C . SER A 1 183 ? -10.038 -5.294 14.446 1.00 96.88 183 SER A C 1
ATOM 1343 O O . SER A 1 183 ? -10.062 -5.175 15.674 1.00 96.88 183 SER A O 1
ATOM 1345 N N . ILE A 1 184 ? -10.978 -4.756 13.657 1.00 95.06 184 ILE A N 1
ATOM 1346 C CA . ILE A 1 184 ? -12.096 -3.936 14.148 1.00 95.06 184 ILE A CA 1
ATOM 1347 C C . ILE A 1 184 ? -13.151 -4.837 14.799 1.00 95.06 184 ILE A C 1
ATOM 1349 O O . ILE A 1 184 ? -13.650 -5.769 14.163 1.00 95.06 184 ILE A O 1
ATOM 1353 N N . ARG A 1 185 ? -13.516 -4.527 16.047 1.00 85.44 185 ARG A N 1
ATOM 1354 C CA . ARG A 1 185 ? -14.500 -5.266 16.852 1.00 85.44 185 ARG A CA 1
ATOM 1355 C C . ARG A 1 185 ? -15.835 -4.547 16.941 1.00 85.44 185 ARG A C 1
ATOM 1357 O O . ARG A 1 185 ? -15.826 -3.306 16.874 1.00 85.44 185 ARG A O 1
#

pLDDT: mean 77.37, std 21.92, range [31.2, 98.75]